Protein AF-A0A9P1FWL7-F1 (afdb_monomer)

Radius of gyration: 18.9 Å; Cα contacts 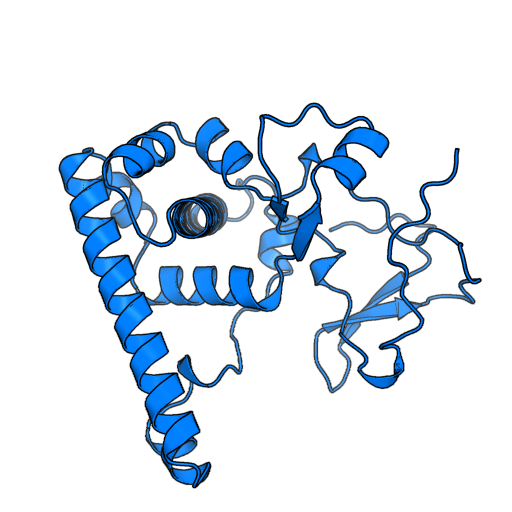(8 Å, |Δi|>4): 200; chains: 1; bounding box: 44×43×48 Å

Solvent-accessible surface area (backbone atoms only — not comparable to full-atom values): 13009 Å² total; per-residue (Å²): 104,86,71,58,98,84,43,46,47,40,84,39,81,48,99,94,44,69,23,67,39,68,75,56,92,80,56,94,92,60,84,68,79,85,71,63,71,93,68,38,47,30,39,67,58,28,32,72,77,34,66,73,55,52,60,53,66,81,68,67,50,96,53,51,53,60,54,33,33,29,50,39,56,46,62,26,53,60,46,45,85,79,16,80,65,28,54,45,62,72,69,50,79,92,73,73,97,46,70,56,68,52,50,74,66,60,40,58,71,66,72,45,67,70,60,41,51,48,23,51,49,52,42,51,46,54,53,51,51,51,54,52,49,50,52,50,28,48,78,70,72,46,39,66,63,41,53,78,52,65,60,45,69,68,56,49,51,50,33,49,50,48,48,75,76,35,43,47,76,41,50,40,68,63,44,44,76,70,71,49,94,68,78,94,64,70,62,47,64,32,38,41,69,67,66,55,34,56,74,90,60,82,88,53,70,92,72,68,75,89,72,78,82,79,134

Nearest PDB structures (foldseek):
  6v62-assembly1_A  TM=7.912E-01  e=2.025E-06  Homo sapiens
  6ox1-assembly2_B  TM=7.884E-01  e=5.370E-06  Homo sapiens
  6ict-assembly1_A  TM=7.960E-01  e=1.010E-05  Homo sapiens
  6wk2-assembly1_A  TM=7.396E-01  e=8.025E-06  Homo sapiens
  6ox4-assembly1_A  TM=7.260E-01  e=8.499E-06  Homo sapiens

Structure (mmCIF, N/CA/C/O backbone):
data_AF-A0A9P1FWL7-F1
#
_entry.id   AF-A0A9P1FWL7-F1
#
loop_
_atom_site.group_PDB
_atom_site.id
_atom_site.type_symbol
_atom_site.label_atom_id
_atom_site.label_alt_id
_atom_site.label_comp_id
_atom_site.label_asym_id
_atom_site.label_entity_id
_atom_site.label_seq_id
_atom_site.pdbx_PDB_ins_code
_atom_site.Cartn_x
_atom_site.Cartn_y
_atom_site.Cartn_z
_atom_site.occupancy
_atom_site.B_iso_or_equiv
_atom_site.auth_seq_id
_atom_site.auth_comp_id
_atom_site.auth_asym_id
_atom_site.auth_atom_id
_atom_site.pdbx_PDB_model_num
ATOM 1 N N . MET A 1 1 ? -0.509 -1.546 -14.935 1.00 58.12 1 MET A N 1
ATOM 2 C CA . MET A 1 1 ? 0.920 -1.411 -15.305 1.00 58.12 1 MET A CA 1
ATOM 3 C C . MET A 1 1 ? 1.063 -1.982 -16.700 1.00 58.12 1 MET A C 1
ATOM 5 O O . MET A 1 1 ? 0.866 -3.179 -16.851 1.00 58.12 1 MET A O 1
ATOM 9 N N . GLU A 1 2 ? 1.341 -1.158 -17.704 1.00 55.38 2 GLU A N 1
ATOM 10 C CA . GLU A 1 2 ? 1.578 -1.659 -19.061 1.00 55.38 2 GLU A CA 1
ATOM 11 C C . GLU A 1 2 ? 3.079 -1.852 -19.253 1.00 55.38 2 GLU A C 1
ATOM 13 O O . GLU A 1 2 ? 3.854 -0.896 -19.284 1.00 55.38 2 GLU A O 1
ATOM 18 N N . LEU A 1 3 ? 3.497 -3.113 -19.298 1.00 68.94 3 LEU A N 1
ATOM 19 C CA . LEU A 1 3 ? 4.824 -3.480 -19.765 1.00 68.94 3 LEU A CA 1
ATOM 20 C C . LEU A 1 3 ? 4.822 -3.302 -21.290 1.00 68.94 3 LEU A C 1
ATOM 22 O O . LEU A 1 3 ? 3.893 -3.758 -21.954 1.00 68.94 3 LEU A O 1
ATOM 26 N N . GLY A 1 4 ? 5.813 -2.593 -21.836 1.00 64.38 4 GLY A N 1
ATOM 27 C CA . GLY A 1 4 ? 5.889 -2.335 -23.277 1.00 64.38 4 GLY A CA 1
ATOM 28 C C . GLY A 1 4 ? 6.024 -3.621 -24.112 1.00 64.38 4 GLY A C 1
ATOM 29 O O . GLY A 1 4 ? 6.339 -4.677 -23.564 1.00 64.38 4 GLY A O 1
ATOM 30 N N . PRO A 1 5 ? 5.835 -3.550 -25.441 1.00 64.31 5 PRO A N 1
ATOM 31 C CA . PRO A 1 5 ? 5.907 -4.716 -26.331 1.00 64.31 5 PRO A CA 1
ATOM 32 C C . PRO A 1 5 ? 7.260 -5.453 -26.279 1.00 64.31 5 PRO A C 1
ATOM 34 O O . PRO A 1 5 ? 7.298 -6.662 -26.486 1.00 64.31 5 PRO A O 1
ATOM 37 N N . ASP A 1 6 ? 8.340 -4.753 -25.918 1.00 77.06 6 ASP A N 1
ATOM 38 C CA . ASP A 1 6 ? 9.695 -5.305 -25.763 1.00 77.06 6 ASP A CA 1
ATOM 39 C C . ASP A 1 6 ? 10.030 -5.705 -24.313 1.00 77.06 6 ASP A C 1
ATOM 41 O O . ASP A 1 6 ? 11.197 -5.799 -23.919 1.00 77.06 6 ASP A O 1
ATOM 45 N N . ALA A 1 7 ? 9.015 -5.897 -23.467 1.00 84.50 7 ALA A N 1
ATOM 46 C CA . ALA A 1 7 ? 9.223 -6.246 -22.073 1.00 84.50 7 ALA A CA 1
ATOM 47 C C . ALA A 1 7 ? 9.890 -7.621 -21.915 1.00 84.50 7 ALA A C 1
ATOM 49 O O . ALA A 1 7 ? 9.428 -8.652 -22.408 1.00 84.50 7 ALA A O 1
ATOM 50 N N . LEU A 1 8 ? 10.971 -7.639 -21.134 1.00 90.88 8 LEU A N 1
ATOM 51 C CA . LEU A 1 8 ? 11.718 -8.858 -20.808 1.00 90.88 8 LEU A CA 1
ATOM 52 C C . LEU A 1 8 ? 11.004 -9.737 -19.773 1.00 90.88 8 LEU A C 1
ATOM 54 O O . LEU A 1 8 ? 11.424 -10.866 -19.515 1.00 90.88 8 LEU A O 1
ATOM 58 N N . VAL A 1 9 ? 9.936 -9.219 -19.168 1.00 92.69 9 VAL A N 1
ATOM 59 C CA . VAL A 1 9 ? 9.113 -9.905 -18.178 1.00 92.69 9 VAL A CA 1
ATOM 60 C C . VAL A 1 9 ? 7.634 -9.708 -18.486 1.00 92.69 9 VAL A C 1
ATOM 62 O O . VAL A 1 9 ? 7.232 -8.681 -19.024 1.00 92.69 9 VAL A O 1
ATOM 65 N N . VAL A 1 10 ? 6.821 -10.688 -18.106 1.00 92.62 10 VAL A N 1
ATOM 66 C CA . VAL A 1 10 ? 5.355 -10.619 -18.116 1.00 92.62 10 VAL A CA 1
ATOM 67 C C . VAL A 1 10 ? 4.819 -10.917 -16.727 1.00 92.62 10 VAL A C 1
ATOM 69 O O . VAL A 1 10 ? 5.442 -11.653 -15.958 1.00 92.62 10 VAL A O 1
ATOM 72 N N . VAL A 1 11 ? 3.649 -10.364 -16.409 1.00 91.25 11 VAL A N 1
ATOM 73 C CA . VAL A 1 11 ? 2.909 -10.756 -15.205 1.00 91.25 11 VAL A CA 1
ATOM 74 C C . VAL A 1 11 ? 2.459 -12.207 -15.361 1.00 91.25 11 VAL A C 1
ATOM 76 O O . VAL A 1 11 ? 1.944 -12.602 -16.407 1.00 91.25 11 VAL A O 1
ATOM 79 N N . TRP A 1 12 ? 2.677 -13.003 -14.322 1.00 93.75 12 TRP A N 1
ATOM 80 C CA . TRP A 1 12 ? 2.364 -14.422 -14.304 1.00 93.75 12 TRP A CA 1
ATOM 81 C C . TRP A 1 12 ? 1.863 -14.845 -12.924 1.00 93.75 12 TRP A C 1
ATOM 83 O O . TRP A 1 12 ? 2.386 -14.395 -11.906 1.00 93.75 12 TRP A O 1
ATOM 93 N N . ASP A 1 13 ? 0.872 -15.731 -12.891 1.00 92.88 13 ASP A N 1
ATOM 94 C CA . ASP A 1 13 ? 0.359 -16.322 -11.656 1.00 92.88 13 ASP A CA 1
ATOM 95 C C . ASP A 1 13 ? 1.132 -17.619 -11.359 1.00 92.88 13 ASP A C 1
ATOM 97 O O . ASP A 1 13 ? 0.968 -18.639 -12.033 1.00 92.88 13 ASP A O 1
ATOM 101 N N . PHE A 1 14 ? 2.039 -17.565 -10.379 1.00 91.31 14 PHE A N 1
ATOM 102 C CA . PHE A 1 14 ? 2.763 -18.734 -9.875 1.00 91.31 14 PHE A CA 1
ATOM 103 C C . PHE A 1 14 ? 1.989 -19.388 -8.721 1.00 91.31 14 PHE A C 1
ATOM 105 O O . PHE A 1 14 ? 1.160 -18.730 -8.091 1.00 91.31 14 PHE A O 1
ATOM 112 N N . PRO A 1 15 ? 2.309 -20.643 -8.348 1.00 88.94 15 PRO A N 1
ATOM 113 C CA . PRO A 1 15 ? 1.771 -21.250 -7.127 1.00 88.94 15 PRO A CA 1
ATOM 114 C C . PRO A 1 15 ? 2.059 -20.438 -5.853 1.00 88.94 15 PRO A C 1
ATOM 116 O O . PRO A 1 15 ? 1.301 -20.508 -4.896 1.00 88.94 15 PRO A O 1
ATOM 119 N N . THR A 1 16 ? 3.133 -19.643 -5.848 1.00 83.62 16 THR A N 1
ATOM 120 C CA . THR A 1 16 ? 3.521 -18.751 -4.741 1.00 83.62 16 THR A CA 1
ATOM 121 C C . THR A 1 16 ? 2.885 -17.359 -4.827 1.00 83.62 16 THR A C 1
ATOM 123 O O . THR A 1 16 ? 3.281 -16.463 -4.090 1.00 83.62 16 THR A O 1
ATOM 126 N N . GLY A 1 17 ? 1.949 -17.146 -5.756 1.00 86.12 17 GLY A N 1
ATOM 127 C CA . GLY A 1 17 ? 1.313 -15.858 -6.013 1.00 86.12 17 GLY A CA 1
ATOM 128 C C . GLY A 1 17 ? 1.753 -15.199 -7.321 1.00 86.12 17 GLY A C 1
ATOM 129 O O . GLY A 1 17 ? 2.598 -15.696 -8.072 1.00 86.12 17 GLY A O 1
ATOM 130 N N . ARG A 1 18 ? 1.136 -14.054 -7.614 1.00 89.94 18 ARG A N 1
ATOM 131 C CA . ARG A 1 18 ? 1.397 -13.273 -8.825 1.00 89.94 18 ARG A CA 1
ATOM 132 C C . ARG A 1 18 ? 2.793 -12.656 -8.786 1.00 89.94 18 ARG A C 1
ATOM 134 O O . ARG A 1 18 ? 3.181 -12.097 -7.768 1.00 89.94 18 ARG A O 1
ATOM 141 N N . GLY A 1 19 ? 3.523 -12.729 -9.895 1.00 92.44 19 GLY A N 1
ATOM 142 C CA . GLY A 1 19 ? 4.830 -12.096 -10.016 1.00 92.44 19 GLY A CA 1
ATOM 143 C C . GLY A 1 19 ? 5.305 -11.924 -11.454 1.00 92.44 19 GLY A C 1
ATOM 144 O O . GLY A 1 19 ? 4.529 -12.075 -12.398 1.00 92.44 19 GLY A O 1
ATOM 145 N N . PHE A 1 20 ? 6.589 -11.619 -11.639 1.00 92.75 20 PHE A N 1
ATOM 146 C CA . PHE A 1 20 ? 7.193 -11.535 -12.970 1.00 92.75 20 PHE A CA 1
ATOM 147 C C . PHE A 1 20 ? 7.795 -12.858 -13.434 1.00 92.75 20 PHE A C 1
ATOM 149 O O . PHE A 1 20 ? 8.585 -13.487 -12.732 1.00 92.75 20 PHE A O 1
ATOM 156 N N . ARG A 1 21 ? 7.478 -13.237 -14.674 1.00 93.12 21 ARG A N 1
ATOM 157 C CA . ARG A 1 21 ? 8.139 -14.318 -15.405 1.00 93.12 21 ARG A CA 1
ATOM 158 C C . ARG A 1 21 ? 8.920 -13.739 -16.573 1.00 93.12 21 ARG A C 1
ATOM 160 O O . ARG A 1 21 ? 8.358 -12.989 -17.367 1.00 93.12 21 ARG A O 1
ATOM 167 N N . ALA A 1 22 ? 10.185 -14.122 -16.710 1.00 93.56 22 ALA A N 1
ATOM 168 C CA . ALA A 1 22 ? 10.979 -13.737 -17.869 1.00 93.56 22 ALA A CA 1
ATOM 169 C C . ALA A 1 22 ? 10.384 -14.321 -19.165 1.00 93.56 22 ALA A C 1
ATOM 171 O O . ALA A 1 22 ? 9.979 -15.485 -19.199 1.00 93.56 22 ALA A O 1
ATOM 172 N N . THR A 1 23 ? 10.324 -13.516 -20.225 1.00 93.62 23 THR A N 1
ATOM 173 C CA . THR A 1 23 ? 9.895 -13.946 -21.572 1.00 93.62 23 THR A CA 1
ATOM 174 C C . THR A 1 23 ? 11.059 -14.461 -22.411 1.00 93.62 23 THR A C 1
ATOM 176 O O . THR A 1 23 ? 10.863 -15.182 -23.386 1.00 93.62 23 THR A O 1
ATOM 179 N N . SER A 1 24 ? 12.280 -14.106 -22.021 1.00 91.19 24 SER A N 1
ATOM 180 C CA . SER A 1 24 ? 13.530 -14.511 -22.653 1.00 91.19 24 SER A CA 1
ATOM 181 C C . SER A 1 24 ? 14.661 -14.536 -21.618 1.00 91.19 24 SER A C 1
ATOM 183 O O . SER A 1 24 ? 14.454 -14.264 -20.433 1.00 91.19 24 SER A O 1
ATOM 185 N N . ARG A 1 25 ? 15.877 -14.899 -22.037 1.00 92.56 25 ARG A N 1
ATOM 186 C CA . ARG A 1 25 ? 17.052 -14.849 -21.159 1.00 92.56 25 ARG A CA 1
ATOM 187 C C . ARG A 1 25 ? 17.366 -13.393 -20.798 1.00 92.56 25 ARG A C 1
ATOM 189 O O . ARG A 1 25 ? 17.662 -12.598 -21.682 1.00 92.56 25 ARG A O 1
ATOM 196 N N . ILE A 1 26 ? 17.395 -13.095 -19.501 1.00 91.06 26 ILE A N 1
ATOM 197 C CA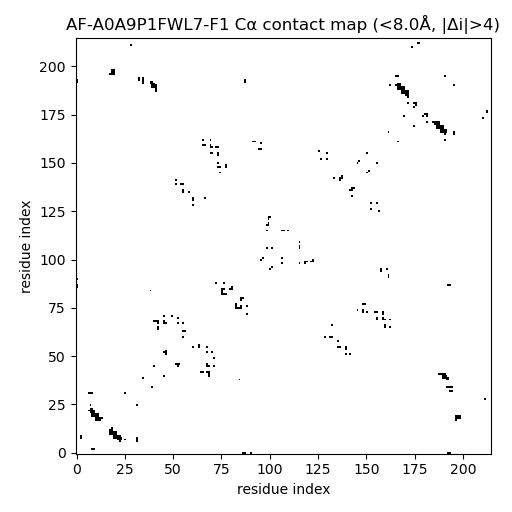 . ILE A 1 26 ? 17.866 -11.816 -18.955 1.00 91.06 26 ILE A CA 1
ATOM 198 C C . ILE A 1 26 ? 19.280 -12.025 -18.414 1.00 91.06 26 ILE A C 1
ATOM 200 O O . ILE A 1 26 ? 19.503 -12.881 -17.556 1.00 91.06 26 ILE A O 1
ATOM 204 N N . ASN A 1 27 ? 20.249 -11.275 -18.931 1.00 89.25 27 ASN A N 1
ATOM 205 C CA . ASN A 1 27 ? 21.637 -11.366 -18.481 1.00 89.25 27 ASN A CA 1
ATOM 206 C C . ASN A 1 27 ? 21.861 -10.547 -17.201 1.00 89.25 27 ASN A C 1
ATOM 208 O O . ASN A 1 27 ? 21.171 -9.562 -16.940 1.00 89.25 27 ASN A O 1
ATOM 212 N N . LYS A 1 28 ? 22.863 -10.922 -16.398 1.00 86.62 28 LYS A N 1
ATOM 213 C CA . LYS A 1 28 ? 23.255 -10.135 -15.219 1.00 86.62 28 LYS A CA 1
ATOM 214 C C . LYS A 1 28 ? 23.605 -8.701 -15.641 1.00 86.62 28 LYS A C 1
ATOM 216 O O . LYS A 1 28 ? 24.369 -8.509 -16.579 1.00 86.62 28 LYS A O 1
ATOM 221 N N . GLY A 1 29 ? 23.051 -7.714 -14.936 1.00 85.38 29 GLY A N 1
ATOM 222 C CA . GLY A 1 29 ? 23.226 -6.287 -15.240 1.00 85.38 29 GLY A CA 1
ATOM 223 C C . GLY A 1 29 ? 22.282 -5.744 -16.320 1.00 85.38 29 GLY A C 1
ATOM 224 O O . GLY A 1 29 ? 22.211 -4.532 -16.502 1.00 85.38 29 GLY A O 1
ATOM 225 N N . GLN A 1 30 ? 21.519 -6.600 -17.005 1.00 86.81 30 GLN A N 1
ATOM 226 C CA . GLN A 1 30 ? 20.506 -6.150 -17.953 1.00 86.81 30 GLN A CA 1
ATOM 227 C C . GLN A 1 30 ? 19.305 -5.563 -17.207 1.00 86.81 30 GLN A C 1
ATOM 229 O O . GLN A 1 30 ? 18.732 -6.188 -16.312 1.00 86.81 30 GLN A O 1
ATOM 234 N N . ILE A 1 31 ? 18.903 -4.359 -17.603 1.00 86.25 31 ILE A N 1
ATOM 235 C CA . ILE A 1 31 ? 17.744 -3.679 -17.030 1.00 86.25 31 ILE A CA 1
ATOM 236 C C . ILE A 1 31 ? 16.475 -4.263 -17.653 1.00 86.25 31 ILE A C 1
ATOM 238 O O . ILE A 1 31 ? 16.291 -4.182 -18.865 1.00 86.25 31 ILE A O 1
ATOM 242 N N . TYR A 1 32 ? 15.590 -4.816 -16.824 1.00 85.81 32 TYR A N 1
ATOM 243 C CA . TYR A 1 32 ? 14.296 -5.358 -17.260 1.00 85.81 32 TYR A CA 1
ATOM 244 C C . TYR A 1 32 ? 13.092 -4.513 -16.819 1.00 85.81 32 TYR A C 1
ATOM 246 O O . TYR A 1 32 ? 11.990 -4.715 -17.321 1.00 85.81 32 TYR A O 1
ATOM 254 N N . LEU A 1 33 ? 13.295 -3.563 -15.900 1.00 88.25 33 LEU A N 1
ATOM 255 C CA . LEU A 1 33 ? 12.268 -2.653 -15.407 1.00 88.25 33 LEU A CA 1
ATOM 256 C C . LEU A 1 33 ? 12.889 -1.280 -15.128 1.00 88.25 33 LEU A C 1
ATOM 258 O O . LEU A 1 33 ? 13.930 -1.182 -14.480 1.00 88.25 33 LEU A O 1
ATOM 262 N N . LYS A 1 34 ? 12.231 -0.218 -15.597 1.00 87.12 34 LYS A N 1
ATOM 263 C CA . LYS A 1 34 ? 12.510 1.172 -15.216 1.00 87.12 34 LYS A CA 1
ATOM 264 C C . LYS A 1 34 ? 11.199 1.806 -14.780 1.00 87.12 34 LYS A C 1
ATOM 266 O O . LYS A 1 34 ? 10.236 1.794 -15.541 1.00 87.12 34 LYS A O 1
ATOM 271 N N . VAL A 1 35 ? 11.166 2.361 -13.574 1.00 86.94 35 VAL A N 1
ATOM 272 C CA . VAL A 1 35 ? 9.967 3.004 -13.025 1.00 86.94 35 VAL A CA 1
ATOM 273 C C . VAL A 1 35 ? 10.270 4.484 -12.819 1.00 86.94 35 VAL A C 1
ATOM 275 O O . VAL A 1 35 ? 11.183 4.807 -12.059 1.00 86.94 35 VAL A O 1
ATOM 278 N N . PRO A 1 36 ? 9.544 5.403 -13.479 1.00 87.44 36 PRO A N 1
ATOM 279 C CA . PRO A 1 36 ? 9.690 6.824 -13.204 1.00 87.44 36 PRO A CA 1
ATOM 280 C C . PRO A 1 36 ? 9.333 7.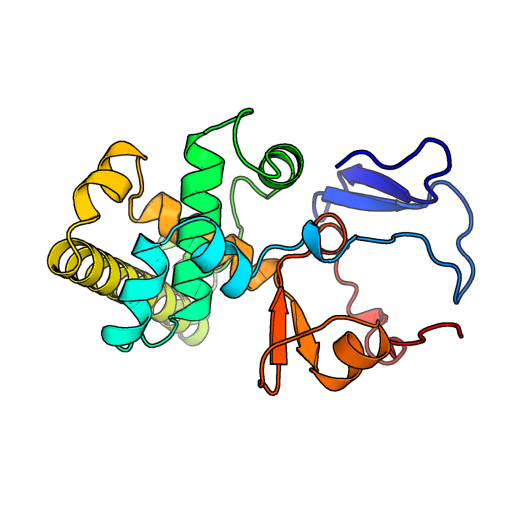116 -11.746 1.00 87.44 36 PRO A C 1
ATOM 282 O O . PRO A 1 36 ? 8.256 6.732 -11.292 1.00 87.44 36 PRO A O 1
ATOM 285 N N . PHE A 1 37 ? 10.182 7.855 -11.032 1.00 84.69 37 PHE A N 1
ATOM 286 C CA . PHE A 1 37 ? 9.937 8.199 -9.626 1.00 84.69 37 PHE A CA 1
ATOM 287 C C . PHE A 1 37 ? 8.589 8.905 -9.413 1.00 84.69 37 PHE A C 1
ATOM 289 O O . PHE A 1 37 ? 7.896 8.653 -8.434 1.00 84.69 37 PHE A O 1
ATOM 296 N N . ALA A 1 38 ? 8.155 9.711 -10.387 1.00 87.06 38 ALA A N 1
ATOM 297 C CA . ALA A 1 38 ? 6.853 10.375 -10.381 1.00 87.06 38 ALA A CA 1
ATOM 298 C C . ALA A 1 38 ? 5.645 9.416 -10.389 1.00 87.06 38 ALA A C 1
ATOM 300 O O . ALA A 1 38 ? 4.521 9.883 -10.235 1.00 87.06 38 ALA A O 1
ATOM 301 N N . LYS A 1 39 ? 5.846 8.106 -10.604 1.00 90.38 39 LYS A N 1
ATOM 302 C CA . LYS A 1 39 ? 4.824 7.049 -10.499 1.00 90.38 39 LYS A CA 1
ATOM 303 C C . LYS A 1 39 ? 4.866 6.306 -9.157 1.00 90.38 39 LYS A C 1
ATOM 305 O O . LYS A 1 39 ? 3.952 5.533 -8.882 1.00 90.38 39 LYS A O 1
ATOM 310 N N . CYS A 1 40 ? 5.894 6.513 -8.335 1.00 92.94 40 CYS A N 1
ATOM 311 C CA . CYS A 1 40 ? 6.025 5.876 -7.028 1.00 92.94 40 CYS A CA 1
ATOM 312 C C . CYS A 1 40 ? 5.102 6.532 -5.998 1.00 92.94 40 CYS A C 1
ATOM 314 O O . CYS A 1 40 ? 4.876 7.743 -6.023 1.00 92.94 40 CYS A O 1
ATOM 316 N N . TRP A 1 41 ? 4.597 5.735 -5.060 1.00 95.25 41 TRP A N 1
ATOM 317 C CA . TRP A 1 41 ? 3.854 6.251 -3.916 1.00 95.25 41 TRP A CA 1
ATOM 318 C C . TRP A 1 41 ? 4.834 6.602 -2.806 1.00 95.25 41 TRP A C 1
ATOM 320 O O . TRP A 1 41 ? 5.740 5.826 -2.499 1.00 95.25 41 TRP A O 1
ATOM 330 N N . SER A 1 42 ? 4.626 7.756 -2.184 1.00 92.44 42 SER A N 1
ATOM 331 C CA . SER A 1 42 ? 5.410 8.236 -1.051 1.00 92.44 42 SER A CA 1
ATOM 332 C C . SER A 1 42 ? 4.557 9.144 -0.171 1.00 92.44 42 SER A C 1
ATOM 334 O O . SER A 1 42 ? 3.546 9.694 -0.625 1.00 92.44 42 SER A O 1
ATOM 336 N N . ALA A 1 43 ? 4.981 9.346 1.076 1.00 90.81 43 ALA A N 1
ATOM 337 C CA . ALA A 1 43 ? 4.323 10.287 1.977 1.00 90.81 43 ALA A CA 1
ATOM 338 C C . ALA A 1 43 ? 4.394 11.733 1.447 1.00 90.81 43 ALA A C 1
ATOM 340 O O . ALA A 1 43 ? 3.453 12.506 1.609 1.00 90.81 43 ALA A O 1
ATOM 341 N N . ALA A 1 44 ? 5.475 12.094 0.746 1.00 88.38 44 ALA A N 1
ATOM 342 C CA . ALA A 1 44 ? 5.596 13.390 0.079 1.00 88.38 44 ALA A CA 1
ATOM 343 C C . ALA A 1 44 ? 4.540 13.564 -1.027 1.00 88.38 44 ALA A C 1
ATOM 345 O O . ALA A 1 44 ? 3.837 14.573 -1.047 1.00 88.38 44 ALA A O 1
ATOM 346 N N . LYS A 1 45 ? 4.364 12.556 -1.896 1.00 91.31 45 LYS A N 1
ATOM 347 C CA . LYS A 1 45 ? 3.348 12.588 -2.961 1.00 91.31 45 LYS A CA 1
ATOM 348 C C . LYS A 1 45 ? 1.932 12.657 -2.393 1.00 91.31 45 LYS A C 1
ATOM 350 O O . LYS A 1 45 ? 1.103 13.401 -2.902 1.00 91.31 45 LYS A O 1
ATOM 355 N N . ALA A 1 46 ? 1.674 11.910 -1.322 1.00 93.75 46 ALA A N 1
ATOM 356 C CA . ALA A 1 46 ? 0.399 11.931 -0.614 1.00 93.75 46 ALA A CA 1
ATOM 357 C C . ALA A 1 46 ? 0.040 13.337 -0.105 1.00 93.75 46 ALA A C 1
ATOM 359 O O . ALA A 1 46 ? -1.080 13.796 -0.305 1.00 93.75 46 ALA A O 1
ATOM 360 N N . ARG A 1 47 ? 1.003 14.041 0.500 1.00 91.06 47 ARG A N 1
ATOM 361 C CA . ARG A 1 47 ? 0.827 15.410 1.016 1.00 91.06 47 ARG A CA 1
ATOM 362 C C . ARG A 1 47 ? 0.666 16.456 -0.080 1.00 91.06 47 ARG A C 1
ATOM 364 O O . ARG A 1 47 ? -0.055 17.430 0.109 1.00 91.06 47 ARG A O 1
ATOM 371 N N . GLU A 1 48 ? 1.329 16.256 -1.216 1.00 91.19 48 GLU A N 1
ATOM 372 C CA . GLU A 1 48 ? 1.142 17.087 -2.407 1.00 91.19 48 GLU A CA 1
ATOM 373 C C . GLU A 1 48 ? -0.275 16.922 -2.978 1.00 91.19 48 GLU A C 1
ATOM 375 O O . GLU A 1 48 ? -0.917 17.910 -3.330 1.00 91.19 48 GLU A O 1
ATOM 380 N N . ALA A 1 49 ? -0.767 15.680 -3.050 1.00 93.31 49 ALA A N 1
ATOM 381 C CA . ALA A 1 49 ? -2.081 15.359 -3.602 1.00 93.31 49 ALA A CA 1
ATOM 382 C C . ALA A 1 49 ? -3.239 15.776 -2.678 1.00 93.31 49 ALA A C 1
ATOM 384 O O . ALA A 1 49 ? -4.26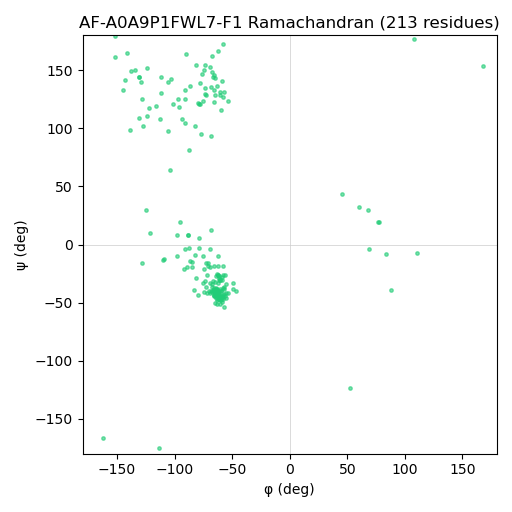8 16.238 -3.168 1.00 93.31 49 ALA A O 1
ATOM 385 N N . TYR A 1 50 ? -3.059 15.651 -1.359 1.00 93.69 50 TYR A N 1
ATOM 386 C CA . TYR A 1 50 ? -4.075 15.945 -0.347 1.00 93.69 50 TYR A CA 1
ATOM 387 C C . TYR A 1 50 ? -3.494 16.828 0.753 1.00 93.69 50 TYR A C 1
ATOM 389 O O . TYR A 1 50 ? -2.700 16.388 1.593 1.00 93.69 50 TYR A O 1
ATOM 397 N N . LYS A 1 51 ? -3.923 18.091 0.778 1.00 90.88 51 LYS A N 1
ATOM 398 C CA . LYS A 1 51 ? -3.425 19.085 1.739 1.00 90.88 51 LYS A CA 1
ATOM 399 C C . LYS A 1 51 ? -3.796 18.715 3.175 1.00 90.88 51 LYS A C 1
ATOM 401 O O . LYS A 1 51 ? -3.013 18.962 4.089 1.00 90.88 51 LYS A O 1
ATOM 406 N N . GLU A 1 52 ? -4.940 18.069 3.358 1.00 91.12 52 GLU A N 1
ATOM 407 C CA . GLU A 1 52 ? -5.460 17.546 4.621 1.00 91.12 52 GLU A CA 1
ATOM 408 C C . GLU A 1 52 ? -4.483 16.550 5.258 1.00 91.12 52 GLU A C 1
ATOM 410 O O . GLU A 1 52 ? -4.248 16.581 6.461 1.00 91.12 52 GLU A O 1
ATOM 415 N N . LEU A 1 53 ? -3.806 15.720 4.460 1.00 91.00 53 LEU A N 1
ATOM 416 C CA . LEU A 1 53 ? -2.835 14.755 4.988 1.00 91.00 53 LEU A CA 1
ATOM 417 C C . LEU A 1 53 ? -1.572 15.427 5.546 1.00 91.00 53 LEU A C 1
ATOM 419 O O . LEU A 1 53 ? -0.856 14.837 6.358 1.00 91.00 53 LEU A O 1
ATOM 423 N N . SER A 1 54 ? -1.296 16.673 5.155 1.00 87.00 54 SER A N 1
ATOM 424 C CA . SER A 1 54 ? -0.183 17.443 5.716 1.00 87.00 54 SER A CA 1
ATOM 425 C C . SER A 1 54 ? -0.448 17.884 7.158 1.00 87.00 54 SER A C 1
ATOM 427 O O . SER A 1 54 ? 0.500 18.052 7.924 1.00 87.00 54 SER A O 1
ATOM 429 N N . SER A 1 55 ? -1.712 18.040 7.576 1.00 84.25 55 SER A N 1
ATOM 430 C CA . SER A 1 55 ? -2.028 18.473 8.944 1.00 84.25 55 SER A CA 1
ATOM 431 C C . SER A 1 55 ? -1.806 17.373 9.987 1.00 84.25 55 SER A C 1
ATOM 433 O O . SER A 1 55 ? -1.553 17.686 11.151 1.00 84.25 55 SER A O 1
ATOM 435 N N . LEU A 1 56 ? -1.790 16.099 9.573 1.00 82.12 56 LEU A N 1
ATOM 436 C CA . LEU A 1 56 ? -1.547 14.950 10.454 1.00 82.12 56 LEU A CA 1
ATOM 437 C C . LEU A 1 56 ? -0.162 14.953 11.112 1.00 82.12 56 LEU A C 1
ATOM 439 O O . LEU A 1 56 ? -0.015 14.424 12.213 1.00 82.12 56 LEU A O 1
ATOM 443 N N . GLN A 1 57 ? 0.842 15.591 10.500 1.00 70.94 57 GLN A N 1
ATOM 444 C CA . GLN A 1 57 ? 2.187 15.691 11.086 1.00 70.94 57 GLN A CA 1
ATOM 445 C C . GLN A 1 57 ? 2.181 16.373 12.463 1.00 70.94 57 GLN A C 1
ATOM 447 O O . GLN A 1 57 ? 2.989 16.033 13.323 1.00 70.94 57 GLN A O 1
ATOM 452 N N . LYS A 1 58 ? 1.238 17.294 12.702 1.00 63.94 58 LYS A N 1
ATOM 453 C CA . LYS A 1 58 ? 1.124 18.042 13.964 1.00 63.94 58 LYS A CA 1
ATOM 454 C C . LYS A 1 58 ? 0.635 17.190 15.136 1.00 63.94 58 LYS A C 1
ATOM 456 O O . LYS A 1 58 ? 0.774 17.601 16.282 1.00 63.94 58 LYS A O 1
ATOM 461 N N . HIS A 1 59 ? 0.068 16.018 14.859 1.00 63.62 59 HIS A N 1
ATOM 462 C CA . HIS A 1 59 ? -0.495 15.129 15.873 1.00 63.62 59 HIS A CA 1
ATOM 463 C C . HIS A 1 59 ? 0.459 14.001 16.295 1.00 63.62 59 HIS A C 1
ATOM 465 O O . HIS A 1 59 ? 0.042 13.126 17.047 1.00 63.62 59 HIS A O 1
ATOM 471 N N . HIS A 1 60 ? 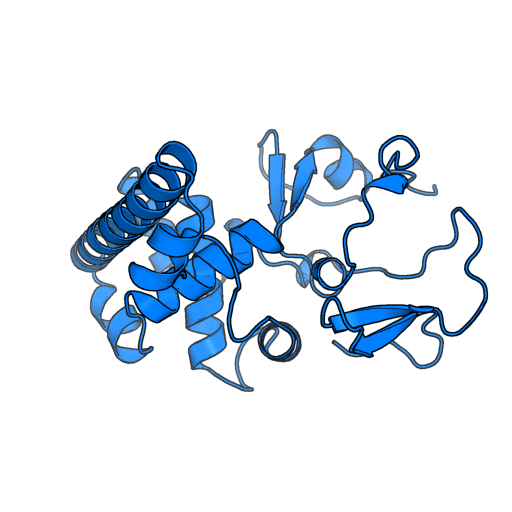1.726 14.029 15.846 1.00 58.09 60 HIS A N 1
ATOM 472 C CA . HIS A 1 60 ? 2.784 13.084 16.237 1.00 58.09 60 HIS A CA 1
ATOM 473 C C . HIS A 1 60 ? 2.341 11.610 16.224 1.00 58.09 60 HIS A C 1
ATOM 475 O O . HIS A 1 60 ? 2.647 10.847 17.140 1.00 58.09 60 HIS A O 1
ATOM 481 N N . LEU A 1 61 ? 1.611 11.196 15.182 1.00 61.81 61 LEU A N 1
ATOM 482 C CA . LEU A 1 61 ? 1.283 9.784 14.994 1.00 61.81 61 LEU A CA 1
ATOM 483 C C . LEU A 1 61 ? 2.590 8.992 14.845 1.00 61.81 61 LEU A C 1
ATOM 485 O O . LEU A 1 61 ? 3.447 9.353 14.035 1.00 61.81 61 LEU A O 1
ATOM 489 N N . ALA A 1 62 ? 2.743 7.919 15.627 1.00 52.12 62 ALA A N 1
ATOM 490 C CA . ALA A 1 62 ? 3.972 7.124 15.716 1.00 52.12 62 ALA A CA 1
ATOM 491 C C . ALA A 1 62 ? 4.436 6.537 14.364 1.00 52.12 62 ALA A C 1
ATOM 493 O O . ALA A 1 62 ? 5.601 6.176 14.220 1.00 52.12 62 ALA A O 1
ATOM 494 N N . SER A 1 63 ? 3.549 6.465 13.363 1.00 59.56 63 SER A N 1
ATOM 495 C CA . SER A 1 63 ? 3.822 5.982 12.001 1.00 59.56 63 SER A CA 1
ATOM 496 C C . SER A 1 63 ? 3.441 6.997 10.912 1.00 59.56 63 SER A C 1
ATOM 498 O O . SER A 1 63 ? 3.099 6.606 9.798 1.00 59.56 63 SER A O 1
ATOM 500 N N . GLY A 1 64 ? 3.505 8.301 11.209 1.00 76.69 64 GLY A N 1
ATOM 501 C CA . GLY A 1 64 ? 2.867 9.362 10.417 1.00 76.69 64 GLY A CA 1
ATOM 502 C C . GLY A 1 64 ? 3.102 9.350 8.896 1.00 76.69 64 GLY A C 1
ATOM 503 O O . GLY A 1 64 ? 2.195 9.719 8.156 1.00 76.69 64 GLY A O 1
ATOM 504 N N . ASP A 1 65 ? 4.261 8.910 8.397 1.00 87.06 65 ASP A N 1
ATOM 505 C CA . ASP A 1 65 ? 4.495 8.768 6.949 1.00 87.06 65 ASP A CA 1
ATOM 506 C C . ASP A 1 65 ? 3.779 7.554 6.343 1.00 87.06 65 ASP A C 1
ATOM 508 O O . ASP A 1 65 ? 3.186 7.667 5.269 1.00 87.06 65 ASP A O 1
ATOM 512 N N . GLU A 1 66 ? 3.771 6.414 7.034 1.00 90.00 66 GLU A N 1
ATOM 513 C CA . GLU A 1 66 ? 3.026 5.237 6.585 1.00 90.00 66 GLU A CA 1
ATOM 514 C C . GLU A 1 66 ? 1.522 5.478 6.611 1.00 90.00 66 GLU A C 1
ATOM 516 O O . GLU A 1 66 ? 0.827 5.065 5.690 1.00 90.00 66 GLU A O 1
ATOM 521 N N . ASP A 1 67 ? 1.010 6.158 7.636 1.00 92.56 67 ASP A N 1
ATOM 522 C CA . ASP A 1 67 ? -0.427 6.426 7.753 1.00 92.56 67 ASP A CA 1
ATOM 523 C C . ASP A 1 67 ? -0.898 7.375 6.651 1.00 92.56 67 ASP A C 1
ATOM 525 O O . ASP A 1 67 ? -1.938 7.158 6.031 1.00 92.56 67 ASP A O 1
ATOM 529 N N . VAL A 1 68 ? -0.080 8.378 6.330 1.00 93.69 68 VAL A N 1
ATOM 530 C CA . VAL A 1 68 ? -0.306 9.273 5.192 1.00 93.69 68 VAL A CA 1
ATOM 531 C C . VAL A 1 68 ? -0.259 8.509 3.864 1.00 93.69 68 VAL A C 1
ATOM 533 O O . VAL A 1 68 ? -1.110 8.732 3.002 1.00 93.69 68 VAL A O 1
ATOM 536 N N . MET A 1 69 ? 0.685 7.579 3.687 1.00 95.62 69 MET A N 1
ATOM 537 C CA . MET A 1 69 ? 0.728 6.720 2.497 1.00 95.62 69 MET A CA 1
ATOM 538 C C . MET A 1 69 ? -0.489 5.791 2.407 1.00 95.62 69 MET A C 1
ATOM 540 O O . MET A 1 69 ? -1.043 5.622 1.321 1.00 95.62 69 MET A O 1
ATOM 544 N N . ALA A 1 70 ? -0.925 5.217 3.529 1.00 96.94 70 ALA A N 1
ATOM 545 C CA . ALA A 1 70 ? -2.085 4.336 3.596 1.00 96.94 70 ALA A CA 1
ATOM 546 C C . ALA A 1 70 ? -3.367 5.090 3.223 1.00 96.94 70 ALA A C 1
ATOM 548 O O . ALA A 1 70 ? -4.130 4.620 2.381 1.00 96.94 70 ALA A O 1
ATOM 549 N N . LEU A 1 71 ? -3.570 6.293 3.770 1.00 97.12 71 LEU A N 1
ATOM 550 C CA . LEU A 1 71 ? -4.703 7.144 3.404 1.00 97.12 71 LEU A CA 1
ATOM 551 C C . LEU A 1 71 ? -4.670 7.549 1.931 1.00 97.12 71 LEU A C 1
ATOM 553 O O . LEU A 1 71 ? -5.700 7.491 1.270 1.00 97.12 71 LEU A O 1
ATOM 557 N N . HIS A 1 72 ? -3.502 7.895 1.388 1.00 97.31 72 HIS A N 1
ATOM 558 C CA . HIS A 1 72 ? -3.373 8.215 -0.033 1.00 97.31 72 HIS A CA 1
ATOM 559 C C . HIS A 1 72 ? -3.766 7.035 -0.931 1.00 97.31 72 HIS A C 1
ATOM 561 O O . HIS A 1 72 ? -4.527 7.220 -1.878 1.00 97.31 72 HIS A O 1
ATOM 567 N N . LEU A 1 73 ? -3.315 5.816 -0.609 1.00 97.75 73 LEU A N 1
ATOM 568 C CA . LEU A 1 73 ? -3.732 4.610 -1.331 1.00 97.75 73 LEU A CA 1
ATOM 569 C C . LEU A 1 73 ? -5.253 4.434 -1.309 1.00 97.75 73 LEU A C 1
ATOM 571 O O . LEU A 1 73 ? -5.840 4.102 -2.335 1.00 97.75 73 LEU A O 1
ATOM 575 N N . LEU A 1 74 ? -5.890 4.662 -0.161 1.00 98.19 74 LEU A N 1
ATOM 576 C CA . LEU A 1 74 ? -7.334 4.494 -0.006 1.00 98.19 74 LEU A CA 1
ATOM 577 C C . LEU A 1 74 ? -8.146 5.573 -0.720 1.00 98.19 74 LEU A C 1
ATOM 579 O O . LEU A 1 74 ? -9.122 5.239 -1.386 1.00 98.19 74 LEU A O 1
ATOM 583 N N . LEU A 1 75 ? -7.718 6.832 -0.641 1.00 98.12 75 LEU A N 1
ATOM 584 C CA . LEU A 1 75 ? -8.368 7.954 -1.322 1.00 98.12 75 LEU A CA 1
ATOM 585 C C . LEU A 1 75 ? -8.234 7.862 -2.848 1.00 98.12 75 LEU A C 1
ATOM 587 O O . LEU A 1 75 ? -9.147 8.238 -3.572 1.00 98.12 75 LEU A O 1
ATOM 591 N N . GLU A 1 76 ? -7.122 7.341 -3.375 1.00 98.06 76 GLU A N 1
ATOM 592 C CA . GLU A 1 76 ? -7.036 7.059 -4.814 1.00 98.06 76 GLU A CA 1
ATOM 593 C C . GLU A 1 76 ? -7.829 5.806 -5.199 1.00 98.06 76 GLU A C 1
ATOM 595 O O . GLU A 1 76 ? -8.418 5.754 -6.278 1.00 98.06 76 GLU A O 1
ATOM 600 N N . ARG A 1 77 ? -7.906 4.806 -4.313 1.00 97.25 77 ARG A N 1
ATOM 601 C CA . ARG A 1 77 ? -8.699 3.592 -4.539 1.00 97.25 77 ARG A CA 1
ATOM 602 C C . ARG A 1 77 ? -10.203 3.864 -4.558 1.00 97.25 77 ARG A C 1
ATOM 604 O O . ARG A 1 77 ? -10.894 3.241 -5.364 1.00 97.25 77 ARG A O 1
ATOM 611 N N . SER A 1 78 ? -10.714 4.780 -3.735 1.00 97.19 78 SER A N 1
ATOM 612 C CA . SER A 1 78 ? -12.142 5.143 -3.716 1.00 97.19 78 SER A CA 1
ATOM 613 C C . SER A 1 78 ? -12.609 5.771 -5.036 1.00 97.19 78 SER A C 1
ATOM 615 O O . SER A 1 78 ? -13.772 5.636 -5.409 1.00 97.19 78 SER A O 1
ATOM 617 N N . LYS A 1 79 ? -11.693 6.383 -5.798 1.00 96.94 79 LYS A N 1
ATOM 618 C CA . LYS A 1 79 ? -11.955 6.969 -7.125 1.00 96.94 79 LYS A CA 1
ATOM 619 C C . LYS A 1 79 ? -12.008 5.947 -8.265 1.00 96.94 79 LYS A C 1
ATOM 621 O O . LYS A 1 79 ? -12.267 6.331 -9.407 1.00 96.94 79 LYS A O 1
ATOM 626 N N . MET A 1 80 ? -11.758 4.664 -7.991 1.00 93.31 80 MET A N 1
ATOM 627 C CA . MET A 1 80 ? -11.737 3.596 -8.998 1.00 93.31 80 MET A CA 1
ATOM 628 C C . MET A 1 80 ? -10.808 3.948 -10.180 1.00 93.31 80 MET A C 1
ATOM 630 O O . MET A 1 80 ? -9.631 4.241 -9.978 1.00 93.31 80 MET A O 1
ATOM 634 N N . ASP A 1 81 ? -11.321 3.945 -11.414 1.00 94.94 81 ASP A N 1
ATOM 635 C CA . ASP A 1 81 ? -10.550 4.206 -12.636 1.00 94.94 81 ASP A CA 1
ATOM 636 C C . ASP A 1 81 ? -10.106 5.667 -12.796 1.00 94.94 81 ASP A C 1
ATOM 638 O O . ASP A 1 81 ? -9.170 5.940 -13.545 1.00 94.94 81 ASP A O 1
ATOM 642 N N . ALA A 1 82 ? -10.741 6.605 -12.086 1.00 95.12 82 ALA A N 1
ATOM 643 C CA . ALA A 1 82 ? -10.354 8.015 -12.095 1.00 95.12 82 ALA A CA 1
ATOM 644 C C . ALA A 1 82 ? -9.193 8.321 -11.131 1.00 95.12 82 ALA A C 1
ATOM 646 O O . ALA A 1 82 ? -8.660 9.432 -11.137 1.00 95.12 82 ALA A O 1
ATOM 647 N N . GLY A 1 83 ? -8.810 7.353 -10.291 1.00 93.00 83 GLY A N 1
ATOM 648 C CA . GLY A 1 83 ? -7.717 7.494 -9.340 1.00 93.00 83 GLY A CA 1
ATOM 649 C C . GLY A 1 83 ? -6.360 7.630 -10.025 1.00 93.00 83 GLY A C 1
ATOM 650 O O . GLY A 1 83 ? -6.059 6.982 -11.035 1.00 93.00 83 GLY A O 1
ATOM 651 N N . TRP A 1 84 ? -5.489 8.446 -9.442 1.00 95.38 84 TRP A N 1
ATOM 652 C CA . TRP A 1 84 ? -4.094 8.480 -9.836 1.00 95.38 84 TRP A CA 1
ATOM 653 C C . TRP A 1 84 ? -3.491 7.085 -9.660 1.00 95.38 84 TRP A C 1
ATOM 655 O O . TRP A 1 84 ? -3.575 6.466 -8.602 1.00 95.38 84 TRP A O 1
ATOM 665 N N . ASN A 1 85 ? -2.868 6.585 -10.729 1.00 93.69 85 ASN A N 1
ATOM 666 C CA . ASN A 1 85 ? -2.223 5.275 -10.741 1.00 93.69 85 ASN A CA 1
ATOM 667 C C . ASN A 1 85 ? -3.191 4.102 -10.438 1.00 93.69 85 ASN A C 1
ATOM 669 O O . ASN A 1 85 ? -2.777 3.077 -9.890 1.00 93.69 85 ASN A O 1
ATOM 673 N N . ALA A 1 86 ? -4.464 4.224 -10.848 1.00 95.19 86 ALA A N 1
ATOM 674 C CA . ALA A 1 86 ? -5.493 3.181 -10.730 1.00 95.19 86 ALA A CA 1
ATOM 675 C C . ALA A 1 86 ? -5.028 1.807 -11.250 1.00 95.19 86 ALA A C 1
ATOM 677 O O . ALA A 1 86 ? -5.279 0.774 -10.633 1.00 95.19 86 ALA A O 1
ATOM 678 N N . GLU A 1 87 ? -4.260 1.786 -12.340 1.00 92.81 87 GLU A N 1
ATOM 679 C CA . GLU A 1 87 ? -3.698 0.561 -12.916 1.00 92.81 87 GLU A CA 1
ATOM 680 C C . GLU A 1 87 ? -2.693 -0.161 -12.011 1.00 92.81 87 GLU A C 1
ATOM 682 O O . GLU A 1 87 ? -2.506 -1.372 -12.132 1.00 92.81 87 GLU A O 1
ATOM 687 N N . HIS A 1 88 ? -2.015 0.561 -11.121 1.00 94.62 88 HIS A N 1
ATOM 688 C CA . HIS A 1 88 ? -1.198 -0.060 -10.089 1.00 94.62 88 HIS A CA 1
ATOM 689 C C . HIS A 1 88 ? -2.065 -0.553 -8.928 1.00 94.62 88 HIS A C 1
ATOM 691 O O . HIS A 1 88 ? -1.898 -1.691 -8.498 1.00 94.62 88 HIS A O 1
ATOM 697 N N . LEU A 1 89 ? -3.042 0.244 -8.478 1.00 95.94 89 LEU A N 1
ATOM 698 C CA . LEU A 1 89 ? -3.979 -0.155 -7.420 1.00 95.94 89 LEU A CA 1
ATOM 699 C C . LEU A 1 89 ? -4.716 -1.459 -7.758 1.00 95.94 89 LEU A C 1
ATOM 701 O O . LEU A 1 89 ? -4.823 -2.338 -6.909 1.00 95.94 89 LEU A O 1
ATOM 705 N N . LYS A 1 90 ? -5.148 -1.633 -9.014 1.00 93.69 90 LYS A N 1
ATOM 706 C CA . LYS A 1 90 ? -5.759 -2.881 -9.511 1.00 93.69 90 LYS A CA 1
ATOM 707 C C . LYS A 1 90 ? -4.820 -4.089 -9.454 1.00 93.69 90 LYS A C 1
ATOM 709 O O . LYS A 1 90 ? -5.296 -5.221 -9.402 1.00 93.69 90 LYS A O 1
ATOM 714 N N . SER A 1 91 ? -3.508 -3.858 -9.514 1.00 92.31 91 SER A N 1
ATOM 715 C CA . SER A 1 91 ? -2.495 -4.917 -9.469 1.00 92.31 91 SER A CA 1
ATOM 716 C C . SER A 1 91 ? -2.124 -5.348 -8.048 1.00 92.31 91 SER A C 1
ATOM 718 O O . SER A 1 91 ? -1.536 -6.417 -7.885 1.00 92.31 91 SER A O 1
ATOM 720 N N . LEU A 1 92 ? -2.492 -4.560 -7.031 1.00 94.62 92 LEU A N 1
ATOM 721 C CA . LEU A 1 92 ? -2.231 -4.887 -5.632 1.00 94.62 92 LEU A CA 1
ATOM 722 C C . LEU A 1 92 ? -3.079 -6.088 -5.160 1.00 94.62 92 LEU A C 1
ATOM 724 O O . LEU A 1 92 ? -4.185 -6.311 -5.663 1.00 94.62 92 LEU A O 1
ATOM 728 N N . PRO A 1 93 ? -2.603 -6.854 -4.160 1.00 93.25 93 PRO A N 1
ATOM 729 C CA . PRO A 1 93 ? -3.349 -7.949 -3.563 1.00 93.25 93 PRO A CA 1
ATOM 730 C C . PRO A 1 93 ? -4.672 -7.474 -2.981 1.00 93.25 93 PRO A C 1
ATOM 732 O O . PRO A 1 93 ? -4.761 -6.417 -2.354 1.00 93.25 93 PRO A O 1
ATOM 735 N N . ARG A 1 94 ? -5.707 -8.296 -3.150 1.00 92.31 94 ARG A N 1
ATOM 736 C CA . ARG A 1 94 ? -7.027 -8.045 -2.559 1.00 92.31 94 ARG A CA 1
ATOM 737 C C . ARG A 1 94 ? -7.099 -8.473 -1.095 1.00 92.31 94 ARG A C 1
ATOM 739 O O . ARG A 1 94 ? -7.851 -7.881 -0.333 1.00 92.31 94 ARG A O 1
ATOM 746 N N . SER A 1 95 ? -6.308 -9.471 -0.722 1.00 91.88 95 SER A N 1
ATOM 747 C CA . SER A 1 95 ? -6.183 -10.015 0.627 1.00 91.88 95 SER A CA 1
ATOM 748 C C . SER A 1 95 ? -4.723 -10.360 0.907 1.00 91.88 95 SER A C 1
ATOM 750 O O . SER A 1 95 ? -3.904 -10.431 -0.015 1.00 91.88 95 SER A O 1
ATOM 752 N N . PHE A 1 96 ? -4.407 -10.558 2.182 1.00 93.06 96 PHE A N 1
ATOM 753 C CA . PHE A 1 96 ? -3.076 -10.926 2.632 1.00 93.06 96 PHE A CA 1
ATOM 754 C C . PHE A 1 96 ? -3.146 -12.109 3.582 1.00 93.06 96 PHE A C 1
ATOM 756 O O . PHE A 1 96 ? -4.050 -12.194 4.407 1.00 93.06 96 PHE A O 1
ATOM 763 N N . ASP A 1 97 ? -2.143 -12.970 3.483 1.00 91.31 97 ASP A N 1
ATOM 764 C CA . ASP A 1 97 ? -1.959 -14.116 4.362 1.00 91.31 97 ASP A CA 1
ATOM 765 C C . ASP A 1 97 ? -0.833 -13.819 5.365 1.00 91.31 97 ASP A C 1
ATOM 767 O O . ASP A 1 97 ? 0.264 -14.367 5.310 1.00 91.31 97 ASP A O 1
ATOM 771 N N . MET A 1 98 ? -1.063 -12.814 6.213 1.00 92.44 98 MET A N 1
ATOM 772 C CA . MET A 1 98 ? -0.128 -12.404 7.268 1.00 92.44 98 MET A CA 1
ATOM 773 C C . MET A 1 98 ? -0.757 -12.731 8.616 1.00 92.44 98 MET A C 1
ATOM 775 O O . MET A 1 98 ? -1.952 -12.506 8.776 1.00 92.44 98 MET A O 1
ATOM 779 N N . LEU A 1 99 ? 0.036 -13.142 9.611 1.00 94.56 99 LEU A N 1
ATOM 780 C CA . LEU A 1 99 ? -0.480 -13.564 10.924 1.00 94.56 99 LEU A CA 1
ATOM 781 C C . LEU A 1 99 ? -1.535 -12.619 11.553 1.00 94.56 99 LEU A C 1
ATOM 783 O O . LEU A 1 99 ? -2.515 -13.117 12.095 1.00 94.56 99 LEU A O 1
ATOM 787 N N . PRO A 1 100 ? -1.428 -11.275 11.476 1.00 95.31 100 PRO A N 1
ATOM 788 C CA . PRO A 1 100 ? -2.474 -10.376 11.985 1.00 95.31 100 PRO A CA 1
ATOM 789 C C . PRO A 1 100 ? -3.857 -10.494 11.301 1.00 95.31 100 PRO A C 1
ATOM 791 O O . PRO A 1 100 ? -4.855 -10.021 11.853 1.00 95.31 100 PRO A O 1
ATOM 794 N N . HIS A 1 101 ? -3.933 -11.075 10.099 1.00 95.50 101 HIS A N 1
ATOM 795 C CA . HIS A 1 101 ? -5.185 -11.352 9.376 1.00 95.50 101 HIS A CA 1
ATOM 796 C C . HIS A 1 101 ? -5.833 -12.669 9.784 1.00 95.50 101 HIS A C 1
ATOM 798 O O . HIS A 1 101 ? -7.031 -12.826 9.564 1.00 95.50 101 HIS A O 1
ATOM 804 N N . TRP A 1 102 ? -5.078 -13.578 10.396 1.00 96.12 102 TRP A N 1
ATOM 805 C CA . TRP A 1 102 ? -5.582 -14.891 10.774 1.00 96.12 102 TRP A CA 1
ATOM 806 C C . TRP A 1 102 ? -6.662 -14.777 11.852 1.00 96.12 102 TRP A C 1
ATOM 808 O O . TRP A 1 102 ? -6.647 -13.895 12.722 1.00 96.12 102 TRP A O 1
ATOM 818 N N . SER A 1 103 ? -7.631 -15.678 11.769 1.00 95.44 103 SER A N 1
ATOM 819 C CA . SER A 1 103 ? -8.640 -15.912 12.790 1.00 95.44 103 SER A CA 1
ATOM 820 C C . SER A 1 103 ? -8.014 -16.511 14.050 1.00 95.44 103 SER A C 1
ATOM 822 O O . SER A 1 103 ? -6.923 -17.078 14.027 1.00 95.44 103 SER A O 1
ATOM 824 N N . GLU A 1 104 ? -8.725 -16.434 15.177 1.00 95.25 104 GLU A N 1
ATOM 825 C CA . GLU A 1 104 ? -8.249 -17.070 16.411 1.00 95.25 104 GLU A CA 1
ATOM 826 C C . GLU A 1 104 ? -8.103 -18.590 16.262 1.00 95.25 104 GLU A C 1
ATOM 828 O O . GLU A 1 104 ? -7.210 -19.164 16.871 1.00 95.25 104 GLU A O 1
ATOM 833 N N . ALA A 1 105 ? -8.922 -19.240 15.427 1.00 96.44 105 ALA A N 1
ATOM 834 C CA . ALA A 1 105 ? -8.785 -20.668 15.149 1.00 96.44 105 ALA A CA 1
ATOM 835 C C . ALA A 1 105 ? -7.462 -20.977 14.423 1.00 96.44 105 ALA A C 1
ATOM 837 O O . ALA A 1 105 ? -6.690 -21.800 14.907 1.00 96.44 105 ALA A O 1
ATOM 838 N N . GLU A 1 106 ? -7.154 -20.255 13.342 1.00 96.38 106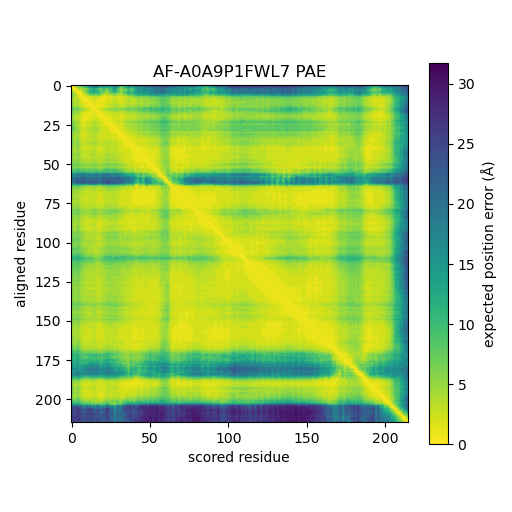 GLU A N 1
ATOM 839 C CA . GLU A 1 106 ? -5.891 -20.400 12.594 1.00 96.38 106 GLU A CA 1
ATOM 840 C C . GLU A 1 106 ? -4.668 -20.076 13.468 1.00 96.38 106 GLU A C 1
ATOM 842 O O . GLU A 1 106 ? -3.652 -20.768 13.427 1.00 96.38 106 GLU A O 1
ATOM 847 N N . LEU A 1 107 ? -4.763 -19.045 14.316 1.00 96.06 107 LEU A N 1
ATOM 848 C CA . LEU A 1 107 ? -3.700 -18.723 15.268 1.00 96.06 107 LEU A CA 1
ATOM 849 C C . LEU A 1 107 ? -3.496 -19.850 16.286 1.00 96.06 107 LEU A C 1
ATOM 851 O O . LEU A 1 107 ? -2.353 -20.189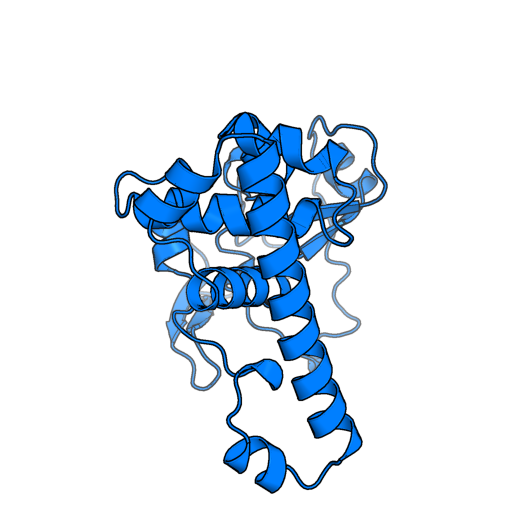 16.583 1.00 96.06 107 LEU A O 1
ATOM 855 N N . LEU A 1 108 ? -4.566 -20.438 16.825 1.00 95.44 108 LEU A N 1
ATOM 856 C CA . LEU A 1 108 ? -4.461 -21.559 17.762 1.00 95.44 108 LEU A CA 1
ATOM 857 C C . LEU A 1 108 ? -3.826 -22.792 17.106 1.00 95.44 108 LEU A C 1
ATOM 859 O O . LEU A 1 108 ? -2.995 -23.441 17.742 1.00 95.44 108 LEU A O 1
ATOM 863 N N . GLU A 1 109 ? -4.149 -23.069 15.840 1.00 96.25 109 GLU A N 1
ATOM 864 C CA . GLU A 1 109 ? -3.548 -24.161 15.059 1.00 96.25 109 GLU A CA 1
ATOM 865 C C . GLU A 1 109 ? 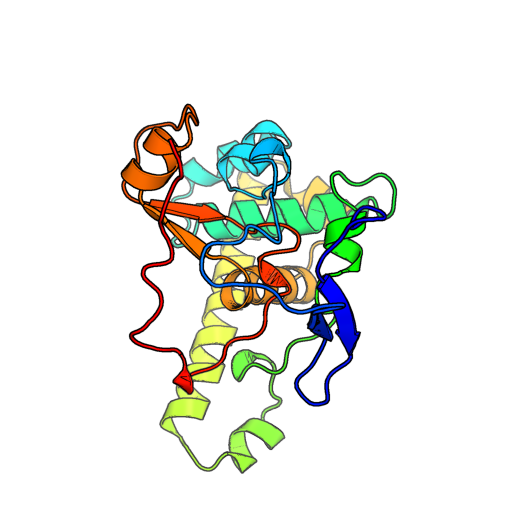-2.032 -24.010 14.876 1.00 96.25 109 GLU A C 1
ATOM 867 O O . GLU A 1 109 ? -1.328 -25.017 14.813 1.00 96.25 109 GLU A O 1
ATOM 872 N N . LEU A 1 110 ? -1.504 -22.778 14.870 1.00 94.38 110 LEU A N 1
ATOM 873 C CA . LEU A 1 110 ? -0.062 -22.521 14.790 1.00 94.38 110 LEU A CA 1
ATOM 874 C C . LEU A 1 110 ? 0.723 -23.163 15.949 1.00 94.38 110 LEU A C 1
ATOM 876 O O . LEU A 1 110 ? 1.908 -23.440 15.796 1.00 94.38 110 LEU A O 1
ATOM 880 N N . GLY A 1 111 ? 0.100 -23.346 17.120 1.00 92.31 111 GLY A N 1
ATOM 881 C CA . GLY A 1 111 ? 0.734 -23.949 18.302 1.00 92.31 111 GLY A CA 1
ATOM 882 C C . GLY A 1 111 ? 1.839 -23.116 18.976 1.00 92.31 111 GLY A C 1
ATOM 883 O O . GLY A 1 111 ? 2.322 -23.504 20.035 1.00 92.31 111 GLY A O 1
ATOM 884 N N . GLU A 1 112 ? 2.209 -21.960 18.417 1.00 95.12 112 GLU A N 1
ATOM 885 C CA . GLU A 1 112 ? 3.305 -21.104 18.893 1.00 95.12 112 GLU A CA 1
ATOM 886 C C . GLU A 1 112 ? 2.786 -19.844 19.604 1.00 95.12 112 GLU A C 1
ATOM 888 O O . GLU A 1 112 ? 2.458 -18.833 18.972 1.00 95.12 112 GLU A O 1
ATOM 893 N N . ALA A 1 113 ? 2.728 -19.876 20.939 1.00 94.31 113 ALA A N 1
ATOM 894 C CA . ALA A 1 113 ? 2.123 -18.813 21.751 1.00 94.31 113 ALA A CA 1
ATOM 895 C C . ALA A 1 113 ? 2.739 -17.419 21.514 1.00 94.31 113 ALA A C 1
ATOM 897 O O . ALA A 1 113 ? 2.015 -16.419 21.492 1.00 94.31 113 ALA A O 1
ATOM 898 N N . ASP A 1 114 ? 4.052 -17.331 21.291 1.00 96.25 114 ASP A N 1
ATOM 899 C CA . ASP A 1 114 ? 4.739 -16.054 21.060 1.00 96.25 114 ASP A CA 1
ATOM 900 C C . ASP A 1 114 ? 4.347 -15.413 19.724 1.00 96.25 114 ASP A C 1
ATOM 902 O O . ASP A 1 114 ? 4.122 -14.197 19.649 1.00 96.25 114 ASP A O 1
ATOM 906 N N . LEU A 1 115 ? 4.201 -16.224 18.672 1.00 95.00 115 LEU A N 1
ATOM 907 C CA . LEU A 1 115 ? 3.740 -15.761 17.364 1.00 95.00 115 LEU A CA 1
ATOM 908 C C . LEU A 1 115 ? 2.265 -15.358 17.414 1.00 95.00 115 LEU A C 1
ATOM 910 O O . LEU A 1 115 ? 1.909 -14.294 16.905 1.00 95.00 115 LEU A O 1
ATOM 914 N N . GLN A 1 116 ? 1.428 -16.135 18.105 1.00 96.69 116 GLN A N 1
ATOM 915 C CA . GLN A 1 116 ? 0.022 -15.791 18.332 1.00 96.69 116 GLN A CA 1
ATOM 916 C C . GLN A 1 116 ? -0.122 -14.451 19.067 1.00 96.69 116 GLN A C 1
ATOM 918 O O . GLN A 1 116 ? -0.856 -13.562 18.634 1.00 96.69 116 GLN A O 1
ATOM 923 N N . ASN A 1 117 ? 0.614 -14.268 20.166 1.00 96.38 117 ASN A N 1
ATOM 924 C CA . ASN A 1 117 ? 0.595 -13.028 20.943 1.00 96.38 117 ASN A CA 1
ATOM 925 C C . ASN A 1 117 ? 1.118 -11.838 20.132 1.00 96.38 117 ASN A C 1
ATOM 927 O O . ASN A 1 117 ? 0.578 -10.734 20.230 1.00 96.38 117 ASN A O 1
ATOM 931 N N . THR A 1 118 ? 2.133 -12.057 19.296 1.00 95.81 118 THR A N 1
ATOM 932 C CA . THR A 1 118 ? 2.671 -11.030 18.398 1.00 95.81 118 THR A CA 1
ATOM 933 C C . THR A 1 118 ? 1.649 -10.622 17.337 1.00 95.81 118 THR A C 1
ATOM 935 O O . THR A 1 118 ? 1.445 -9.425 17.134 1.00 95.81 118 THR A O 1
ATOM 938 N N . ALA A 1 119 ? 0.948 -11.580 16.725 1.00 96.00 119 ALA A N 1
ATOM 939 C CA . ALA A 1 119 ? -0.115 -11.321 15.755 1.00 96.00 119 ALA A CA 1
ATOM 940 C C . ALA A 1 119 ? -1.260 -10.494 16.365 1.00 96.00 119 ALA A C 1
ATOM 942 O O . ALA A 1 119 ? -1.652 -9.463 15.808 1.00 96.00 119 ALA A O 1
ATOM 943 N N . ARG A 1 120 ? -1.731 -10.887 17.558 1.00 96.56 120 ARG A N 1
ATOM 944 C CA . ARG A 1 120 ? -2.770 -10.160 18.307 1.00 96.56 120 ARG A CA 1
ATOM 945 C C . ARG A 1 120 ? -2.330 -8.747 18.668 1.00 96.56 120 ARG A C 1
ATOM 947 O O . ARG A 1 120 ? -3.085 -7.800 18.452 1.00 96.56 120 ARG A O 1
ATOM 954 N N . ARG A 1 121 ? -1.104 -8.587 19.184 1.00 96.56 121 ARG A N 1
ATOM 955 C CA . ARG A 1 121 ? -0.553 -7.274 19.547 1.00 96.56 121 ARG A CA 1
ATOM 956 C C . ARG A 1 121 ? -0.466 -6.359 18.332 1.00 96.56 121 ARG A C 1
ATOM 958 O O . ARG A 1 121 ? -0.873 -5.208 18.430 1.00 96.56 121 ARG A O 1
ATOM 965 N N . LEU A 1 122 ? 0.010 -6.869 17.197 1.00 95.19 122 LEU A N 1
ATOM 966 C CA . LEU A 1 122 ? 0.119 -6.081 15.973 1.00 95.19 122 LEU A CA 1
ATOM 967 C C . LEU A 1 122 ? -1.264 -5.650 15.460 1.00 95.19 122 LEU A C 1
ATOM 969 O O . LEU A 1 122 ? -1.461 -4.474 15.167 1.00 95.19 122 LEU A O 1
ATOM 973 N N . LYS A 1 123 ? -2.259 -6.546 15.440 1.00 96.44 123 LYS A N 1
ATOM 974 C CA . LYS A 1 123 ? -3.640 -6.187 15.068 1.00 96.44 123 LYS A CA 1
ATOM 975 C C . LYS A 1 123 ? -4.248 -5.148 16.018 1.00 96.44 123 LYS A C 1
ATOM 977 O O . LYS A 1 123 ? -4.886 -4.194 15.571 1.00 96.44 123 LYS A O 1
ATOM 982 N N . ALA A 1 124 ? -4.033 -5.306 17.326 1.00 96.50 124 ALA A N 1
ATOM 983 C CA . ALA A 1 124 ? -4.492 -4.353 18.335 1.00 96.50 124 ALA A CA 1
ATOM 984 C C . ALA A 1 124 ? -3.819 -2.981 18.179 1.00 96.50 124 ALA A C 1
ATOM 986 O O . ALA A 1 124 ? -4.494 -1.959 18.300 1.00 96.50 124 ALA A O 1
ATOM 987 N N . GLN A 1 125 ? -2.524 -2.958 17.855 1.00 94.50 125 GLN A N 1
ATOM 988 C CA . GLN A 1 125 ? -1.782 -1.734 17.571 1.00 94.50 125 GLN A CA 1
ATOM 989 C C . GLN A 1 125 ? -2.378 -0.999 16.367 1.00 94.50 125 GLN A C 1
ATOM 991 O O . GLN A 1 125 ? -2.760 0.154 16.516 1.00 94.50 125 GLN A O 1
ATOM 996 N N . VAL A 1 126 ? -2.588 -1.676 15.230 1.00 95.00 126 VAL A N 1
ATOM 997 C CA . VAL A 1 126 ? -3.206 -1.056 14.037 1.00 95.00 126 VAL A CA 1
ATOM 998 C C . VAL A 1 126 ? -4.587 -0.484 14.352 1.00 95.00 126 VAL A C 1
ATOM 1000 O O . VAL A 1 126 ? -4.948 0.587 13.870 1.00 95.00 126 VAL A O 1
ATOM 1003 N N . LYS A 1 127 ? -5.378 -1.171 15.183 1.00 96.69 127 LYS A N 1
ATOM 1004 C CA . LYS A 1 127 ? -6.689 -0.670 15.616 1.00 96.69 127 LYS A CA 1
ATOM 1005 C C . LYS A 1 127 ? -6.568 0.594 16.472 1.00 96.69 127 LYS A C 1
ATOM 1007 O O . LYS A 1 127 ? -7.378 1.516 16.330 1.00 96.69 127 LYS A O 1
ATOM 1012 N N . GLY A 1 128 ? -5.567 0.643 17.349 1.00 95.06 128 GLY A N 1
ATOM 1013 C CA . GLY A 1 128 ? -5.214 1.831 18.122 1.00 95.06 128 GLY A CA 1
ATOM 1014 C C . GLY A 1 128 ? -4.785 2.994 17.227 1.00 95.06 128 GLY A C 1
ATOM 1015 O O . GLY A 1 128 ? -5.321 4.094 17.374 1.00 95.06 128 GLY A O 1
ATOM 1016 N N . ASP A 1 129 ? -3.907 2.724 16.261 1.00 93.50 129 ASP A N 1
ATOM 1017 C CA . ASP A 1 129 ? -3.397 3.697 15.291 1.00 93.50 129 ASP A CA 1
ATOM 1018 C C . ASP A 1 129 ? -4.536 4.266 14.439 1.00 93.50 129 ASP A C 1
ATOM 1020 O O . ASP A 1 129 ? -4.695 5.482 14.358 1.00 93.50 129 ASP A O 1
ATOM 1024 N N . PHE A 1 130 ? -5.420 3.411 13.914 1.00 95.94 130 PHE A N 1
ATOM 1025 C CA . PHE A 1 130 ? -6.615 3.843 13.185 1.00 95.94 130 PHE A CA 1
ATOM 1026 C C . PHE A 1 130 ? -7.519 4.733 14.045 1.00 95.94 130 PHE A C 1
ATOM 1028 O O . PHE A 1 130 ? -7.976 5.787 13.609 1.00 95.94 130 PHE A O 1
ATOM 1035 N N . SER A 1 131 ? -7.743 4.361 15.306 1.00 95.62 131 SER A N 1
ATOM 1036 C CA . SER A 1 131 ? -8.562 5.169 16.216 1.00 95.62 131 SER A CA 1
ATOM 1037 C C . SER A 1 131 ? -7.932 6.539 16.493 1.00 95.62 131 SER A C 1
ATOM 1039 O O . SER A 1 131 ? -8.642 7.539 16.598 1.00 95.62 131 SER A O 1
ATOM 1041 N N . ALA A 1 132 ? -6.604 6.603 16.626 1.00 93.56 132 ALA A N 1
ATOM 1042 C CA . ALA A 1 132 ? -5.874 7.858 16.782 1.00 93.56 132 ALA A CA 1
ATOM 1043 C C . ALA A 1 132 ? -5.929 8.711 15.509 1.00 93.56 132 ALA A C 1
ATOM 1045 O O . ALA A 1 132 ? -6.157 9.918 15.598 1.00 93.56 132 ALA A O 1
ATOM 1046 N N . LEU A 1 133 ? -5.805 8.079 14.342 1.00 94.19 133 LEU A N 1
ATOM 1047 C CA . LEU A 1 133 ? -5.920 8.713 13.036 1.00 94.19 133 LEU A CA 1
ATOM 1048 C C . LEU A 1 133 ? -7.292 9.364 12.840 1.00 94.19 133 LEU A C 1
ATOM 1050 O O . LEU A 1 133 ? -7.356 10.524 12.448 1.00 94.19 133 LEU A O 1
ATOM 1054 N N . MET A 1 134 ? -8.381 8.665 13.174 1.00 95.00 134 MET A N 1
ATOM 1055 C CA . MET A 1 134 ? -9.739 9.207 13.043 1.00 95.00 134 MET A CA 1
ATOM 1056 C C . MET A 1 134 ? -9.971 10.413 13.964 1.00 95.00 134 MET A C 1
ATOM 1058 O O . MET A 1 134 ? -10.547 11.406 13.527 1.00 95.00 134 MET A O 1
ATOM 1062 N N . ARG A 1 135 ? -9.443 10.389 15.199 1.00 94.50 135 ARG A N 1
ATOM 1063 C CA . ARG A 1 135 ? -9.474 11.562 16.097 1.00 94.50 135 ARG A CA 1
ATOM 1064 C C . ARG A 1 135 ? -8.651 12.731 15.558 1.00 94.50 135 ARG A C 1
ATOM 1066 O O . ARG A 1 135 ? -9.069 13.879 15.667 1.00 94.50 135 ARG A O 1
ATOM 1073 N N . ALA A 1 136 ? -7.481 12.457 14.981 1.00 93.06 136 ALA A N 1
ATOM 1074 C CA . ALA A 1 136 ? -6.655 13.492 14.365 1.00 93.06 136 ALA A CA 1
ATOM 1075 C C . ALA A 1 136 ? -7.345 14.098 13.130 1.00 93.06 136 ALA A C 1
ATOM 1077 O O . ALA A 1 136 ? -7.333 15.315 12.959 1.00 93.06 136 ALA A O 1
ATOM 1078 N N . ALA A 1 137 ? -7.998 13.270 12.311 1.00 93.69 137 ALA A N 1
ATOM 1079 C CA . ALA A 1 137 ? -8.785 13.711 11.164 1.00 93.69 137 ALA A CA 1
ATOM 1080 C C . ALA A 1 137 ? -9.985 14.573 11.578 1.00 93.69 137 ALA A C 1
ATOM 1082 O O . ALA A 1 137 ? -10.276 15.573 10.922 1.00 93.69 137 ALA A O 1
ATOM 1083 N N . GLU A 1 138 ? -10.651 14.228 12.683 1.00 95.44 138 GLU A N 1
ATOM 1084 C CA . GLU A 1 138 ? -11.725 15.033 13.272 1.00 95.44 138 GLU A CA 1
ATOM 1085 C C . GLU A 1 138 ? -11.207 16.396 13.737 1.00 95.44 138 GLU A C 1
ATOM 1087 O O . GLU A 1 138 ? -11.726 17.428 13.317 1.00 95.44 138 GLU A O 1
ATOM 1092 N N . ALA A 1 139 ? -10.123 16.411 14.519 1.00 93.31 139 ALA A N 1
ATOM 1093 C CA . ALA A 1 139 ? -9.499 17.641 15.006 1.00 93.31 139 ALA A CA 1
ATOM 1094 C C . ALA A 1 139 ? -8.994 18.548 13.869 1.00 93.31 139 ALA A C 1
ATOM 1096 O O . ALA A 1 139 ? -8.989 19.771 14.000 1.00 93.31 139 ALA A O 1
ATOM 1097 N N . CYS A 1 140 ? -8.582 17.955 12.747 1.00 91.44 140 CYS A N 1
ATOM 1098 C CA . CYS A 1 140 ? -8.156 18.669 11.547 1.00 91.44 140 CYS A CA 1
ATOM 1099 C C . CYS A 1 140 ? -9.304 19.007 10.577 1.00 91.44 140 CYS A C 1
ATOM 1101 O O . CYS A 1 140 ? -9.048 19.642 9.557 1.00 91.44 140 CYS A O 1
ATOM 1103 N N . GLY A 1 141 ? -10.543 18.592 10.861 1.00 94.62 141 GLY A N 1
ATOM 1104 C CA . GLY A 1 141 ? -11.723 18.934 10.063 1.00 94.62 141 GLY A CA 1
ATOM 1105 C C . GLY A 1 141 ? -11.891 18.161 8.751 1.00 94.62 141 GLY A C 1
ATOM 1106 O O . GLY A 1 141 ? -12.627 18.620 7.884 1.00 94.62 141 GLY A O 1
ATOM 1107 N N . PHE A 1 142 ? -11.242 17.003 8.584 1.00 95.12 142 PHE A N 1
ATOM 1108 C CA . PHE A 1 142 ? -11.342 16.192 7.359 1.00 95.12 142 PHE A CA 1
ATOM 1109 C C . PHE A 1 142 ? -11.868 14.764 7.581 1.00 95.12 142 PHE A C 1
ATOM 1111 O O . PHE A 1 142 ? -11.863 13.953 6.656 1.00 95.12 142 PHE A O 1
ATOM 1118 N N . LEU A 1 143 ? -12.375 14.448 8.779 1.00 96.44 143 LEU A N 1
ATOM 1119 C CA . LEU A 1 143 ? -13.013 13.154 9.062 1.00 96.44 143 LEU A CA 1
ATOM 1120 C C . LEU A 1 143 ? -14.137 12.818 8.063 1.00 96.44 143 LEU A C 1
ATOM 1122 O O . LEU A 1 143 ? -14.205 11.683 7.594 1.00 96.44 143 LEU A O 1
ATOM 1126 N N . GLY A 1 144 ? -14.968 13.802 7.697 1.00 97.44 144 GLY A N 1
ATOM 1127 C CA . GLY A 1 144 ? -16.060 13.617 6.733 1.00 97.44 144 GLY A CA 1
ATOM 1128 C C . GLY A 1 144 ? -15.567 13.120 5.372 1.00 97.44 144 GLY A C 1
ATOM 1129 O O . GLY A 1 144 ? -16.097 12.145 4.854 1.00 97.44 144 GLY A O 1
ATOM 1130 N N . MET A 1 145 ? -14.466 13.683 4.862 1.00 96.50 145 MET A N 1
ATOM 1131 C CA . MET A 1 145 ? -13.836 13.221 3.620 1.00 96.50 145 MET A CA 1
ATOM 1132 C C . MET A 1 145 ? -13.401 11.752 3.715 1.00 96.50 145 MET A C 1
ATOM 1134 O O . MET A 1 145 ? -13.572 11.007 2.752 1.00 96.50 145 MET A O 1
ATOM 1138 N N . LEU A 1 146 ? -12.853 11.304 4.851 1.00 96.81 146 LEU A N 1
ATOM 1139 C CA . LEU A 1 146 ? -12.478 9.894 5.011 1.00 96.81 146 LEU A CA 1
ATOM 1140 C C . LEU A 1 146 ? -13.713 8.981 4.985 1.00 96.81 146 LEU A C 1
ATOM 1142 O O . LEU A 1 146 ? -13.717 7.960 4.298 1.00 96.81 146 LEU A O 1
ATOM 1146 N N . GLN A 1 147 ? -14.774 9.374 5.692 1.00 97.06 147 GLN A N 1
ATOM 1147 C CA . GLN A 1 147 ? -16.022 8.612 5.779 1.00 97.06 147 GLN A CA 1
ATOM 1148 C C . GLN A 1 147 ? -16.756 8.538 4.433 1.00 97.06 147 GLN A C 1
ATOM 1150 O O . GLN A 1 147 ? -17.187 7.460 4.033 1.00 97.06 147 GLN A O 1
ATOM 1155 N N . GLU A 1 148 ? -16.843 9.652 3.703 1.00 97.44 148 GLU A N 1
ATOM 1156 C CA . GLU A 1 148 ? -17.441 9.723 2.361 1.00 97.44 148 GLU A CA 1
ATOM 1157 C C . GLU A 1 148 ? -16.718 8.824 1.351 1.00 97.44 148 GLU A C 1
ATOM 1159 O O . GLU A 1 148 ? -17.340 8.283 0.439 1.00 97.44 148 GLU A O 1
ATOM 1164 N N . ASN A 1 149 ? -15.411 8.619 1.538 1.00 97.38 149 ASN A N 1
ATOM 1165 C CA . ASN A 1 149 ? -14.597 7.726 0.716 1.00 97.38 149 ASN A CA 1
ATOM 1166 C C . ASN A 1 149 ? -14.573 6.273 1.224 1.00 97.38 149 ASN A C 1
ATOM 1168 O O . ASN A 1 149 ? -13.809 5.460 0.702 1.00 97.38 149 ASN A O 1
ATOM 1172 N N . GLY A 1 150 ? -15.397 5.928 2.222 1.00 96.62 150 GLY A N 1
ATOM 1173 C CA . GLY A 1 150 ? -15.513 4.565 2.743 1.00 96.62 150 GLY A CA 1
ATOM 1174 C C . GLY A 1 150 ? -14.262 4.075 3.475 1.00 96.62 150 GLY A C 1
ATOM 1175 O O . GLY A 1 150 ? -13.959 2.885 3.444 1.00 96.62 150 GLY A O 1
ATOM 1176 N N . ILE A 1 151 ? -13.500 4.980 4.095 1.00 97.62 151 ILE A N 1
ATOM 1177 C CA . ILE A 1 151 ? -12.290 4.621 4.837 1.00 97.62 151 ILE A CA 1
ATOM 1178 C C . ILE A 1 151 ? -12.683 4.143 6.237 1.00 97.62 151 ILE A C 1
ATOM 1180 O O . ILE A 1 151 ? -12.966 4.937 7.135 1.00 97.62 151 ILE A O 1
ATOM 1184 N N . ASP A 1 152 ? -12.679 2.824 6.411 1.00 97.81 152 ASP A N 1
ATOM 1185 C CA . ASP A 1 152 ? -12.896 2.129 7.676 1.00 97.81 152 ASP A CA 1
ATOM 1186 C C . ASP A 1 152 ? -11.633 1.379 8.147 1.00 97.81 152 ASP A C 1
ATOM 1188 O O . ASP A 1 152 ? -10.549 1.489 7.562 1.00 97.81 152 ASP A O 1
ATOM 1192 N N . PHE A 1 153 ? -11.763 0.636 9.250 1.00 97.88 153 PHE A N 1
ATOM 1193 C CA . PHE A 1 153 ? -10.648 -0.115 9.823 1.00 97.88 153 PHE A CA 1
ATOM 1194 C C . PHE A 1 153 ? -10.128 -1.203 8.878 1.00 97.88 153 PHE A C 1
ATOM 1196 O O . PHE A 1 153 ? -8.914 -1.372 8.781 1.00 97.88 153 PHE A O 1
ATOM 1203 N N . ASP A 1 154 ? -11.005 -1.922 8.175 1.00 97.56 154 ASP A N 1
ATOM 1204 C CA . ASP A 1 154 ? -10.599 -3.026 7.302 1.00 97.56 154 ASP A CA 1
ATOM 1205 C C . ASP A 1 154 ? -9.867 -2.493 6.064 1.00 97.56 154 ASP A C 1
ATOM 1207 O O . ASP A 1 154 ? -8.825 -3.027 5.672 1.00 97.56 154 ASP A O 1
ATOM 1211 N N . ALA A 1 155 ? -10.340 -1.377 5.500 1.00 97.88 155 ALA A N 1
ATOM 1212 C CA . ALA A 1 155 ? -9.660 -0.654 4.434 1.00 97.88 155 ALA A CA 1
ATOM 1213 C C . ALA A 1 155 ? -8.276 -0.160 4.884 1.00 97.88 155 ALA A C 1
ATOM 1215 O O . ALA A 1 155 ? -7.275 -0.382 4.194 1.00 97.88 155 ALA A O 1
ATOM 1216 N N . TYR A 1 156 ? -8.189 0.462 6.063 1.00 97.81 156 TYR A N 1
ATOM 1217 C CA . TYR A 1 156 ? -6.920 0.919 6.630 1.00 97.81 156 TYR A CA 1
ATOM 1218 C C . TYR A 1 156 ? -5.957 -0.239 6.915 1.00 97.81 156 TYR A C 1
ATOM 1220 O O . TYR A 1 156 ? -4.780 -0.170 6.557 1.00 97.81 156 TYR A O 1
ATOM 1228 N N . PHE A 1 157 ? -6.448 -1.340 7.479 1.00 97.62 157 PHE A N 1
ATOM 1229 C CA . PHE A 1 157 ? -5.633 -2.512 7.766 1.00 97.62 157 PHE A CA 1
ATOM 1230 C C . PHE A 1 157 ? -5.128 -3.187 6.484 1.00 97.62 157 PHE A C 1
ATOM 1232 O O . PHE A 1 157 ? -3.954 -3.567 6.406 1.00 97.62 157 PHE A O 1
ATOM 1239 N N . TRP A 1 158 ? -5.957 -3.252 5.438 1.00 97.94 158 TRP A N 1
ATOM 1240 C CA . TRP A 1 158 ? -5.521 -3.651 4.099 1.00 97.94 158 TRP A CA 1
ATOM 1241 C C . TRP A 1 158 ? -4.410 -2.732 3.574 1.00 97.94 158 TRP A C 1
ATOM 1243 O O . TRP A 1 158 ? -3.381 -3.226 3.112 1.00 97.94 158 TRP A O 1
ATOM 1253 N N . ALA A 1 159 ? -4.563 -1.410 3.688 1.00 97.94 159 ALA A N 1
ATOM 1254 C CA . ALA A 1 159 ? -3.564 -0.460 3.201 1.00 97.94 159 ALA A CA 1
ATOM 1255 C C . ALA A 1 159 ? -2.231 -0.595 3.956 1.00 97.94 159 ALA A C 1
ATOM 1257 O O . ALA A 1 159 ? -1.178 -0.642 3.326 1.00 97.94 159 ALA A O 1
ATOM 1258 N N . LYS A 1 160 ? -2.251 -0.759 5.285 1.00 96.69 160 LYS A N 1
ATOM 1259 C CA . LYS A 1 160 ? -1.037 -1.053 6.072 1.00 96.69 160 LYS A CA 1
ATOM 1260 C C . LYS A 1 160 ? -0.373 -2.355 5.626 1.00 96.69 160 LYS A C 1
ATOM 1262 O O . LYS A 1 160 ? 0.844 -2.402 5.484 1.00 96.69 160 LYS A O 1
ATOM 1267 N N . SER A 1 161 ? -1.167 -3.376 5.317 1.00 97.25 161 SER A N 1
ATOM 1268 C CA . SER A 1 161 ? -0.671 -4.667 4.823 1.00 97.25 161 SER A CA 1
ATOM 1269 C C . SER A 1 161 ? -0.011 -4.557 3.445 1.00 97.25 161 SER A C 1
ATOM 1271 O O . SER A 1 161 ? 1.028 -5.178 3.213 1.00 97.25 161 SER A O 1
ATOM 1273 N N . VAL A 1 162 ? -0.547 -3.712 2.552 1.00 97.12 162 VAL A N 1
ATOM 1274 C CA . VAL A 1 162 ? 0.133 -3.337 1.300 1.00 97.12 162 VAL A CA 1
ATOM 1275 C C . VAL A 1 162 ? 1.499 -2.742 1.623 1.00 97.12 162 VAL A C 1
ATOM 1277 O O . VAL A 1 162 ? 2.502 -3.229 1.113 1.00 97.12 162 VAL A O 1
ATOM 1280 N N . LEU A 1 163 ? 1.559 -1.728 2.489 1.00 95.69 163 LEU A N 1
ATOM 1281 C CA . LEU A 1 163 ? 2.817 -1.041 2.786 1.00 95.69 163 LEU A CA 1
ATOM 1282 C C . LEU A 1 163 ? 3.863 -1.983 3.398 1.00 95.69 163 LEU A C 1
ATOM 1284 O O . LEU A 1 163 ? 5.000 -1.991 2.942 1.00 95.69 163 LEU A O 1
ATOM 1288 N N . TRP A 1 164 ? 3.492 -2.823 4.364 1.00 94.06 164 TRP A N 1
ATOM 1289 C CA . TRP A 1 164 ? 4.436 -3.741 5.012 1.00 94.06 164 TRP A CA 1
ATOM 1290 C C . TRP A 1 164 ? 4.984 -4.826 4.087 1.00 94.06 164 TRP A C 1
ATOM 1292 O O . TRP A 1 164 ? 6.114 -5.267 4.271 1.00 94.06 164 TRP A O 1
ATOM 1302 N N . SER A 1 165 ? 4.193 -5.270 3.111 1.00 92.94 165 SER A N 1
ATOM 1303 C CA . SER A 1 165 ? 4.592 -6.355 2.208 1.00 92.94 165 SER A CA 1
ATOM 1304 C C . SER A 1 165 ? 5.269 -5.875 0.924 1.00 92.94 165 SER A C 1
ATOM 1306 O O . SER A 1 165 ? 5.951 -6.667 0.277 1.00 92.94 165 SER A O 1
ATOM 1308 N N . ARG A 1 166 ? 5.060 -4.613 0.523 1.00 94.25 166 ARG A N 1
ATOM 1309 C CA . ARG A 1 166 ? 5.414 -4.121 -0.823 1.00 94.25 166 ARG A CA 1
ATOM 1310 C C . ARG A 1 166 ? 6.254 -2.857 -0.856 1.00 94.25 166 ARG A C 1
ATOM 1312 O O . ARG A 1 166 ? 6.811 -2.543 -1.909 1.00 94.25 166 ARG A O 1
ATOM 1319 N N . CYS A 1 167 ? 6.337 -2.112 0.242 1.00 93.88 167 CYS A N 1
ATOM 1320 C CA . CYS A 1 167 ? 7.243 -0.975 0.287 1.00 93.88 167 CYS A CA 1
ATOM 1321 C C . CYS A 1 167 ? 8.696 -1.426 0.403 1.00 93.88 167 CYS A C 1
ATOM 1323 O O . CYS A 1 167 ? 9.019 -2.476 0.953 1.00 93.88 167 CYS A O 1
ATOM 1325 N N . VAL A 1 168 ? 9.577 -0.561 -0.077 1.00 90.31 168 VAL A N 1
ATOM 1326 C CA . VAL A 1 168 ? 11.022 -0.685 0.060 1.00 90.31 168 VAL A CA 1
ATOM 1327 C C . VAL A 1 168 ? 11.582 0.642 0.556 1.00 90.31 168 VAL A C 1
ATOM 1329 O O . VAL A 1 168 ? 11.090 1.712 0.188 1.00 90.31 168 VAL A O 1
ATOM 1332 N N . ASP A 1 169 ? 12.609 0.562 1.396 1.00 88.81 169 ASP A N 1
ATOM 1333 C CA . ASP A 1 169 ? 13.342 1.726 1.872 1.00 88.81 169 ASP A CA 1
ATOM 1334 C C . ASP A 1 169 ? 14.595 1.922 1.024 1.00 88.81 169 ASP A C 1
ATOM 1336 O O . ASP A 1 169 ? 15.428 1.025 0.885 1.00 88.81 169 ASP A O 1
ATOM 1340 N N . PHE A 1 170 ? 14.736 3.114 0.460 1.00 84.12 170 PHE A N 1
ATOM 1341 C CA . PHE A 1 170 ? 15.929 3.520 -0.270 1.00 84.12 170 PHE A CA 1
ATOM 1342 C C . PHE A 1 170 ? 16.741 4.498 0.569 1.00 84.12 170 PHE A C 1
ATOM 1344 O O . PHE A 1 170 ? 16.174 5.387 1.204 1.00 84.12 170 PHE A O 1
ATOM 1351 N N . SER A 1 171 ? 18.068 4.368 0.554 1.00 83.88 171 SER A N 1
ATOM 1352 C CA . SER A 1 171 ? 18.932 5.406 1.119 1.00 83.88 171 SER A CA 1
ATOM 1353 C C . SER A 1 171 ? 18.859 6.678 0.275 1.00 83.88 171 SER A C 1
ATOM 1355 O O . SER A 1 171 ? 18.691 6.628 -0.950 1.00 83.88 171 SER A O 1
ATOM 1357 N N . ARG A 1 172 ? 19.017 7.833 0.926 1.00 79.62 172 ARG A N 1
ATOM 1358 C CA . ARG A 1 172 ? 19.067 9.128 0.238 1.00 79.62 172 ARG A CA 1
ATOM 1359 C C . ARG A 1 172 ? 20.143 9.183 -0.836 1.00 79.62 172 ARG A C 1
ATOM 1361 O O . ARG A 1 172 ? 19.861 9.617 -1.951 1.00 79.62 172 ARG A O 1
ATOM 1368 N N . ASP A 1 173 ? 21.343 8.710 -0.513 1.00 79.00 173 ASP A N 1
ATOM 1369 C CA . ASP A 1 173 ? 22.487 8.751 -1.424 1.00 79.00 173 ASP A CA 1
ATOM 1370 C C . ASP A 1 173 ? 22.167 8.060 -2.745 1.00 79.00 173 ASP A C 1
ATOM 1372 O O . ASP A 1 173 ? 22.421 8.620 -3.809 1.00 79.00 173 ASP A O 1
ATOM 1376 N N . LEU A 1 174 ? 21.535 6.887 -2.697 1.00 76.81 174 LEU A N 1
ATOM 1377 C CA . LEU A 1 174 ? 21.151 6.159 -3.899 1.00 76.81 174 LEU A CA 1
ATOM 1378 C C . LEU A 1 174 ? 20.216 6.979 -4.797 1.00 76.81 174 LEU A C 1
ATOM 1380 O O . LEU A 1 174 ? 20.392 7.013 -6.014 1.00 76.81 174 LEU A O 1
ATOM 1384 N N . LEU A 1 175 ? 19.214 7.626 -4.206 1.00 77.19 175 LEU A N 1
ATOM 1385 C CA . LEU A 1 175 ? 18.224 8.376 -4.969 1.00 77.19 175 LEU A CA 1
ATOM 1386 C C . LEU A 1 175 ? 18.788 9.699 -5.514 1.00 77.19 175 LEU A C 1
ATOM 1388 O O . LEU A 1 175 ? 18.411 10.108 -6.612 1.00 77.19 175 LEU A O 1
ATOM 1392 N N . ILE A 1 176 ? 19.736 10.327 -4.811 1.00 77.81 176 ILE A N 1
ATOM 1393 C CA . ILE A 1 176 ? 20.472 11.496 -5.320 1.00 77.81 176 ILE A CA 1
ATOM 1394 C C . ILE A 1 176 ? 21.333 11.120 -6.525 1.00 77.81 176 ILE A C 1
ATOM 1396 O O . ILE A 1 176 ? 21.313 11.838 -7.521 1.00 77.81 176 ILE A O 1
ATOM 1400 N N . HIS A 1 177 ? 22.043 9.987 -6.478 1.00 74.00 177 HIS A N 1
ATOM 1401 C CA . HIS A 1 177 ? 22.814 9.506 -7.633 1.00 74.00 177 HIS A CA 1
ATOM 1402 C C . HIS A 1 177 ? 21.913 9.210 -8.842 1.00 74.00 177 HIS A C 1
ATOM 1404 O O . HIS A 1 177 ? 22.350 9.336 -9.981 1.00 74.00 177 HIS A O 1
ATOM 1410 N N . ALA A 1 178 ? 20.640 8.881 -8.610 1.00 67.88 178 ALA A N 1
ATOM 1411 C CA . ALA A 1 178 ? 19.630 8.745 -9.657 1.00 67.88 178 ALA A CA 1
ATOM 1412 C C . ALA A 1 178 ? 19.054 10.094 -10.156 1.00 67.88 178 ALA A C 1
ATOM 1414 O O . ALA A 1 178 ? 18.115 10.096 -10.953 1.00 67.88 178 ALA A O 1
ATOM 1415 N N . GLY A 1 179 ? 19.587 11.234 -9.697 1.00 68.06 179 GLY A N 1
ATOM 1416 C CA . GLY A 1 179 ? 19.200 12.578 -10.136 1.00 68.06 179 GLY A CA 1
ATOM 1417 C C . GLY A 1 179 ? 17.890 13.097 -9.537 1.00 68.06 179 GLY A C 1
ATOM 1418 O O . GLY A 1 179 ? 17.279 14.002 -10.105 1.00 68.06 179 GLY A O 1
ATOM 1419 N N . LEU A 1 180 ? 17.423 12.528 -8.419 1.00 68.50 180 LEU A N 1
ATOM 1420 C CA . LEU A 1 180 ? 16.147 12.909 -7.812 1.00 68.50 180 LEU A CA 1
ATOM 1421 C C . LEU A 1 180 ? 16.327 14.029 -6.771 1.00 68.50 180 LEU A C 1
ATOM 1423 O O . LEU A 1 180 ? 17.093 13.858 -5.819 1.00 68.50 180 LEU A O 1
ATOM 1427 N N . PRO A 1 181 ? 15.603 15.160 -6.893 1.00 63.72 181 PRO A N 1
ATOM 1428 C CA . PRO A 1 181 ? 15.633 16.223 -5.898 1.00 63.72 181 PRO A CA 1
ATOM 1429 C C . PRO A 1 181 ? 14.775 15.810 -4.701 1.00 63.72 181 PRO A C 1
ATOM 1431 O O . PRO A 1 181 ? 13.555 15.975 -4.704 1.00 63.72 181 PRO A O 1
ATOM 1434 N N . LEU A 1 182 ? 15.409 15.234 -3.683 1.00 67.62 182 LEU A N 1
ATOM 1435 C CA . LEU A 1 182 ? 14.717 14.811 -2.471 1.00 67.62 182 LEU A CA 1
ATOM 1436 C C . LEU A 1 182 ? 14.954 15.796 -1.318 1.00 67.62 182 LEU A C 1
ATOM 1438 O O . LEU A 1 182 ? 16.069 16.311 -1.189 1.00 67.62 182 LEU A O 1
ATOM 1442 N N . PRO A 1 183 ? 13.933 16.048 -0.469 1.00 65.00 183 PRO A N 1
ATOM 1443 C CA . PRO A 1 183 ? 14.098 16.813 0.774 1.00 65.00 183 PRO A CA 1
ATOM 1444 C C . PRO A 1 183 ? 15.144 16.157 1.690 1.00 65.00 183 PRO A C 1
ATOM 1446 O O . PRO A 1 183 ? 15.605 15.070 1.389 1.00 65.00 183 PRO A O 1
ATOM 1449 N N . GLU A 1 184 ? 15.566 16.759 2.799 1.00 65.31 184 GLU A N 1
ATOM 1450 C CA . GLU A 1 184 ? 16.479 16.065 3.730 1.00 65.31 184 GLU A CA 1
ATOM 1451 C C . GLU A 1 184 ? 15.821 14.827 4.374 1.00 65.31 184 GLU A C 1
ATOM 1453 O O . GLU A 1 184 ? 14.622 14.821 4.648 1.00 65.31 184 GLU A O 1
ATOM 1458 N N . GLY A 1 185 ? 16.606 13.766 4.584 1.00 65.75 185 GLY A N 1
ATOM 1459 C CA . GLY A 1 185 ? 16.172 12.494 5.174 1.00 65.75 185 GLY A CA 1
ATOM 1460 C C . GLY A 1 185 ? 17.234 11.401 5.006 1.00 65.75 185 GLY A C 1
ATOM 1461 O O . GLY A 1 185 ? 18.036 11.466 4.083 1.00 65.75 185 GLY A O 1
ATOM 1462 N N . GLU A 1 186 ? 17.282 10.400 5.884 1.00 69.38 186 GLU A N 1
ATOM 1463 C CA . GLU A 1 186 ? 18.246 9.289 5.745 1.00 69.38 186 GLU A CA 1
ATOM 1464 C C . GLU A 1 186 ? 17.732 8.208 4.781 1.00 69.38 186 GLU A C 1
ATOM 1466 O O . GLU A 1 186 ? 18.476 7.686 3.943 1.00 69.38 186 GLU A O 1
ATOM 1471 N N .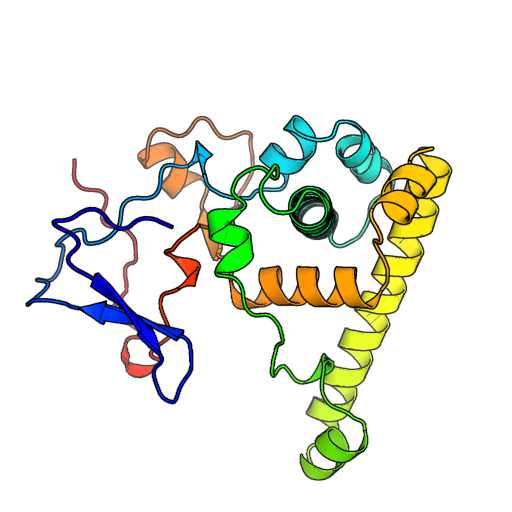 HIS A 1 187 ? 16.426 7.930 4.849 1.00 77.12 187 HIS A N 1
ATOM 1472 C CA . HIS A 1 187 ? 15.753 6.896 4.072 1.00 77.12 187 HIS A CA 1
ATOM 1473 C C . HIS A 1 187 ? 14.401 7.371 3.535 1.00 77.12 187 HIS A C 1
ATOM 1475 O O . HIS A 1 187 ? 13.703 8.154 4.178 1.00 77.12 187 HIS A O 1
ATOM 1481 N N . TYR A 1 188 ? 14.013 6.846 2.372 1.00 82.69 188 TYR A N 1
ATOM 1482 C CA . TYR A 1 188 ? 12.707 7.079 1.759 1.00 82.69 188 TYR A CA 1
ATOM 1483 C C . TYR A 1 188 ? 12.001 5.754 1.545 1.00 82.69 188 TYR A C 1
ATOM 1485 O O . TYR A 1 188 ? 12.456 4.920 0.759 1.00 82.69 188 TYR A O 1
ATOM 1493 N N . ARG A 1 189 ? 10.856 5.603 2.209 1.00 89.50 189 ARG A N 1
ATOM 1494 C CA . ARG A 1 189 ? 9.939 4.491 1.994 1.00 89.50 189 ARG A CA 1
ATOM 1495 C C . ARG A 1 189 ? 9.092 4.750 0.755 1.00 89.50 189 ARG A C 1
ATOM 1497 O O . ARG A 1 189 ? 8.383 5.755 0.689 1.00 89.50 189 ARG A O 1
ATOM 1504 N N . LEU A 1 190 ? 9.151 3.843 -0.216 1.00 92.44 190 LEU A N 1
ATOM 1505 C CA . LEU A 1 190 ? 8.397 3.935 -1.465 1.00 92.44 190 LEU A CA 1
ATOM 1506 C C . LEU A 1 190 ? 7.640 2.639 -1.737 1.00 92.44 190 LEU A C 1
ATOM 1508 O O . LEU A 1 190 ? 8.193 1.550 -1.602 1.00 92.44 190 LEU A O 1
ATOM 1512 N N . LEU A 1 191 ? 6.412 2.770 -2.232 1.00 95.75 191 LEU A N 1
ATOM 1513 C CA . LEU A 1 191 ? 5.751 1.698 -2.974 1.00 95.75 191 LEU A CA 1
ATOM 1514 C C . LEU A 1 191 ? 5.968 1.972 -4.463 1.00 95.75 191 LEU A C 1
ATOM 1516 O O . LEU A 1 191 ? 5.574 3.023 -4.977 1.00 95.75 191 LEU A O 1
ATOM 1520 N N . VAL A 1 192 ? 6.643 1.052 -5.146 1.00 94.00 192 VAL A N 1
ATOM 1521 C CA . VAL A 1 192 ? 7.161 1.263 -6.503 1.00 94.00 192 VAL A CA 1
ATOM 1522 C C . VAL A 1 192 ? 6.404 0.362 -7.479 1.00 94.00 192 VAL A C 1
ATOM 1524 O O . VAL A 1 192 ? 6.645 -0.846 -7.472 1.00 94.00 192 VAL A O 1
ATOM 1527 N N . PRO A 1 193 ? 5.527 0.920 -8.338 1.00 93.06 193 PRO A N 1
ATOM 1528 C CA . PRO A 1 193 ? 4.714 0.118 -9.240 1.00 93.06 193 PRO A CA 1
ATOM 1529 C C . PRO A 1 193 ? 5.528 -0.839 -10.097 1.00 93.06 193 PRO A C 1
ATOM 1531 O O . PRO A 1 193 ? 6.414 -0.425 -10.845 1.00 93.06 193 PRO A O 1
ATOM 1534 N N . GLY A 1 194 ? 5.204 -2.122 -10.000 1.00 89.94 194 GLY A N 1
ATOM 1535 C CA . GLY A 1 194 ? 5.855 -3.180 -10.758 1.00 89.94 194 GLY A CA 1
ATOM 1536 C C . GLY A 1 194 ? 7.079 -3.750 -10.072 1.00 89.94 194 GLY A C 1
ATOM 1537 O O . GLY A 1 194 ? 7.229 -4.964 -10.065 1.00 89.94 194 GLY A O 1
ATOM 1538 N N . PHE A 1 195 ? 7.913 -2.936 -9.427 1.00 90.56 195 PHE A N 1
ATOM 1539 C CA . PHE A 1 195 ? 9.005 -3.474 -8.609 1.00 90.56 195 PHE A CA 1
ATOM 1540 C C . PHE A 1 195 ? 8.454 -4.350 -7.474 1.00 90.56 195 PHE A C 1
ATOM 1542 O O . PHE A 1 195 ? 8.973 -5.431 -7.214 1.00 90.56 195 PHE A O 1
ATOM 1549 N N . ASP A 1 196 ? 7.333 -3.936 -6.888 1.00 91.94 196 ASP A N 1
ATOM 1550 C CA . ASP A 1 196 ? 6.592 -4.675 -5.868 1.00 91.94 196 ASP A CA 1
ATOM 1551 C C . ASP A 1 196 ? 5.892 -5.957 -6.378 1.00 91.94 196 ASP A C 1
ATOM 1553 O O . ASP A 1 196 ? 5.279 -6.692 -5.602 1.00 91.94 196 ASP A O 1
ATOM 1557 N N . MET A 1 197 ? 5.955 -6.241 -7.683 1.00 91.31 197 MET A N 1
ATOM 1558 C CA . MET A 1 197 ? 5.479 -7.488 -8.295 1.00 91.31 197 MET A CA 1
ATOM 1559 C C . MET A 1 197 ? 6.557 -8.585 -8.275 1.00 91.31 197 MET A C 1
ATOM 1561 O O . MET A 1 197 ? 6.268 -9.748 -8.546 1.00 91.31 197 MET A O 1
ATOM 1565 N N . ALA A 1 198 ? 7.819 -8.248 -8.000 1.00 89.88 198 ALA A N 1
ATOM 1566 C CA . ALA A 1 198 ? 8.883 -9.241 -7.925 1.00 89.88 198 ALA A CA 1
ATOM 1567 C C . ALA A 1 198 ? 8.783 -10.049 -6.618 1.00 89.88 198 ALA A C 1
ATOM 1569 O O . ALA A 1 198 ? 8.823 -9.490 -5.525 1.00 89.88 198 ALA A O 1
ATOM 1570 N N . ASN A 1 199 ? 8.691 -11.376 -6.733 1.00 89.06 199 ASN A N 1
ATOM 1571 C CA . ASN A 1 199 ? 8.687 -12.271 -5.576 1.00 89.06 199 ASN A CA 1
ATOM 1572 C C . ASN A 1 199 ? 10.093 -12.404 -4.969 1.00 89.06 199 ASN A C 1
ATOM 1574 O O . ASN A 1 199 ? 11.101 -12.348 -5.677 1.00 89.06 199 ASN A O 1
ATOM 1578 N N . HIS A 1 200 ? 10.155 -12.631 -3.656 1.00 85.56 200 HIS A N 1
ATOM 1579 C CA . HIS A 1 200 ? 11.404 -12.878 -2.939 1.00 85.56 200 HIS A CA 1
ATOM 1580 C C . HIS A 1 200 ? 11.906 -14.320 -3.145 1.00 85.56 200 HIS A C 1
ATOM 1582 O O . HIS A 1 200 ? 11.123 -15.266 -3.083 1.00 85.56 200 HIS A O 1
ATOM 1588 N N . ASP A 1 201 ? 13.220 -14.492 -3.323 1.00 83.12 201 ASP A N 1
ATOM 1589 C CA . ASP A 1 201 ? 13.895 -15.795 -3.279 1.00 83.12 201 ASP A CA 1
ATOM 1590 C C . ASP A 1 201 ? 15.020 -15.753 -2.229 1.00 83.12 201 ASP A C 1
ATOM 1592 O O . ASP A 1 201 ? 16.039 -15.084 -2.451 1.00 83.12 201 ASP A O 1
ATOM 1596 N N . PRO A 1 202 ? 14.883 -16.469 -1.098 1.00 78.06 202 PRO A N 1
ATOM 1597 C CA . PRO A 1 202 ? 15.860 -16.418 -0.012 1.00 78.06 202 PRO A CA 1
ATOM 1598 C C . PRO A 1 202 ? 17.220 -17.001 -0.414 1.00 78.06 202 PRO A C 1
ATOM 1600 O O . PRO A 1 202 ? 18.233 -16.688 0.206 1.00 78.06 202 PRO A O 1
ATOM 1603 N N . ARG A 1 203 ? 17.286 -17.804 -1.484 1.00 80.00 203 ARG A N 1
ATOM 1604 C CA . ARG A 1 203 ? 18.544 -18.378 -1.993 1.00 80.00 203 ARG A CA 1
ATOM 1605 C C . ARG A 1 203 ? 19.420 -17.340 -2.691 1.00 80.00 203 ARG A C 1
ATOM 1607 O O . ARG A 1 203 ? 20.597 -17.593 -2.923 1.00 80.00 203 ARG A O 1
ATOM 1614 N N . LEU A 1 204 ? 18.851 -16.187 -3.044 1.00 69.94 204 LEU A N 1
ATOM 1615 C CA . LEU A 1 204 ? 19.570 -15.083 -3.679 1.00 69.94 204 LEU A CA 1
ATOM 1616 C C . LEU A 1 204 ? 20.148 -14.088 -2.657 1.00 69.94 204 LEU A C 1
ATOM 1618 O O . LEU A 1 204 ? 20.878 -13.167 -3.050 1.00 69.94 204 LEU A O 1
ATOM 1622 N N . ALA A 1 205 ? 19.881 -14.286 -1.357 1.00 49.78 205 ALA A N 1
ATOM 1623 C CA . ALA A 1 205 ? 20.462 -13.500 -0.274 1.00 49.78 205 ALA A CA 1
ATOM 1624 C C . ALA A 1 205 ? 21.999 -13.616 -0.300 1.00 49.78 205 ALA A C 1
ATOM 1626 O O . ALA A 1 205 ? 22.561 -14.697 -0.155 1.00 49.78 205 ALA A O 1
ATOM 1627 N N . GLY A 1 206 ? 22.680 -12.491 -0.541 1.00 49.19 206 GLY A N 1
ATOM 1628 C CA . GLY A 1 206 ? 24.144 -12.416 -0.670 1.00 49.19 206 GLY A CA 1
ATOM 1629 C C . GLY A 1 206 ? 24.672 -12.116 -2.079 1.00 49.19 206 GLY A C 1
ATOM 1630 O O . GLY A 1 206 ? 25.861 -11.847 -2.229 1.00 49.19 206 GLY A O 1
ATOM 1631 N N . THR A 1 207 ? 23.819 -12.087 -3.112 1.00 44.91 207 THR A N 1
ATOM 1632 C CA . THR A 1 207 ? 24.228 -11.700 -4.486 1.00 44.91 207 THR A CA 1
ATOM 1633 C C . THR A 1 207 ? 23.675 -10.349 -4.951 1.00 44.91 207 THR A C 1
ATOM 1635 O O . THR A 1 207 ? 24.162 -9.779 -5.930 1.00 44.91 207 THR A O 1
ATOM 1638 N N . GLY A 1 208 ? 22.702 -9.797 -4.223 1.00 40.50 208 GLY A N 1
ATOM 1639 C CA . GLY A 1 208 ? 22.099 -8.498 -4.495 1.00 40.50 208 GLY A CA 1
ATOM 1640 C C . GLY A 1 208 ? 22.860 -7.351 -3.838 1.00 40.50 208 GLY A C 1
ATOM 1641 O O . GLY A 1 208 ? 22.423 -6.821 -2.824 1.00 40.50 208 GLY A O 1
ATOM 1642 N N . ARG A 1 209 ? 23.951 -6.882 -4.456 1.00 38.53 209 ARG A N 1
ATOM 1643 C CA . ARG A 1 209 ? 24.138 -5.424 -4.487 1.00 38.53 209 ARG A CA 1
ATOM 1644 C C . ARG A 1 209 ? 23.035 -4.910 -5.404 1.00 38.53 209 ARG A C 1
ATOM 1646 O O . ARG A 1 209 ? 23.197 -4.914 -6.618 1.00 38.53 209 ARG A O 1
ATOM 1653 N N . THR A 1 210 ? 21.895 -4.530 -4.839 1.00 43.25 210 THR A N 1
ATOM 1654 C CA . THR A 1 210 ? 20.712 -4.056 -5.579 1.00 43.25 210 THR A CA 1
ATOM 1655 C C . THR A 1 210 ? 20.926 -2.693 -6.246 1.00 43.25 210 THR A C 1
ATOM 1657 O O . THR A 1 210 ? 19.970 -2.080 -6.709 1.00 43.25 210 THR A O 1
ATOM 1660 N N . HIS A 1 211 ? 22.166 -2.200 -6.318 1.00 41.69 211 HIS A N 1
ATOM 1661 C CA . HIS A 1 211 ? 22.504 -0.883 -6.834 1.00 41.69 211 HIS A CA 1
ATOM 1662 C C . HIS A 1 211 ? 23.771 -0.982 -7.687 1.00 41.69 211 HIS A C 1
ATOM 1664 O O . HIS A 1 211 ? 24.896 -1.022 -7.193 1.00 41.69 211 HIS A O 1
ATOM 1670 N N . THR A 1 212 ? 23.588 -1.054 -8.998 1.00 30.38 212 THR A N 1
ATOM 1671 C CA . THR A 1 212 ? 24.591 -0.584 -9.952 1.00 30.38 212 THR A CA 1
ATOM 1672 C C . THR A 1 212 ? 23.847 0.364 -10.873 1.00 30.38 212 THR A C 1
ATOM 1674 O O . THR A 1 212 ? 23.039 -0.066 -11.693 1.00 30.38 212 THR A O 1
ATOM 1677 N N . ILE A 1 213 ? 24.039 1.659 -10.639 1.00 34.25 213 ILE A N 1
ATOM 1678 C CA . ILE A 1 213 ? 23.621 2.708 -11.562 1.00 34.25 213 ILE A CA 1
ATOM 1679 C C . ILE A 1 213 ? 24.682 2.698 -12.663 1.00 34.25 213 ILE A C 1
ATOM 1681 O O . ILE A 1 213 ? 25.872 2.788 -12.366 1.00 34.25 213 ILE A O 1
ATOM 1685 N N . LEU A 1 214 ? 24.256 2.464 -13.903 1.00 28.23 214 LEU A N 1
ATOM 1686 C CA . LEU A 1 214 ? 25.108 2.674 -15.070 1.00 28.23 214 LEU A CA 1
ATOM 1687 C C . LEU A 1 214 ? 25.238 4.187 -15.282 1.00 28.23 214 LEU A C 1
ATOM 1689 O O . LEU A 1 214 ? 24.226 4.884 -15.178 1.00 28.23 214 LEU A O 1
ATOM 1693 N N . GLU A 1 215 ? 26.471 4.639 -15.526 1.00 31.20 215 GLU A N 1
ATOM 1694 C CA . GLU A 1 215 ? 26.823 6.005 -15.952 1.00 31.20 215 GLU A CA 1
ATOM 1695 C C . GLU A 1 215 ? 26.051 6.453 -17.203 1.00 31.20 215 GLU A C 1
ATOM 1697 O O . GLU A 1 215 ? 25.760 5.592 -18.072 1.00 31.20 215 GLU A O 1
#

Secondary structure (DSSP, 8-state):
----TT-SEEEEEETTEEEEEESSPPPTT-------GGGSB-HHHHHHH-HHHHHGGGGT-TTHHHHHHHHHHHHHHHTGGGSTTHHHHTTS-SS---GGGS-HHHHHHT--HHHHHHHHHHHHHHHHHHHHHHHHHHHTT-HHHHHHTT--HHHHHHHHHHHHHHEEEEEHHHHHHTT--PPS-SEEEEE-TTGGGSPP-GGGTTT--------

Mean predicted aligned error: 6.53 Å

Organism: NCBI:txid2562237

Foldseek 3Di:
DDQDPPAQWDWDQDPVGIFTDGPDDDDVPRDRDDFDPVLKQWLVVLCVVDVLLVQQVVLPQVPSGLLSSLLLLLLLVLVQPVRRPNVLNVVFDPDDDDLLPDDPVVLVVVVDVVSSVVSVVVVVVLVVSVVSVLVSCVVSVNNVVCVVSVNDSVSSVSSSVCQVQAKDKDAPVQVVVVVDDDDDDGITIIRTRNVSRHDDDPVCPPVDPVDDDDD

InterPro domains:
  IPR046341 SET domain superfamily [SSF82199] (6-203)
  IPR050600 SETD3/SETD6 methyltransferase [PTHR13271] (17-201)

Sequence (215 aa):
MELGPDALVVVWDFPTGRGFRATSRINKGQIYLKVPFAKCWSAAKAREAYKELSSLQKHHLASGDEDVMALHLLLERSKMDAGWNAEHLKSLPRSFDMLPHWSEAELLELGEADLQNTARRLKAQVKGDFSALMRAAEACGFLGMLQENGIDFDAYFWAKSVLWSRCVDFSRDLLIHAGLPLPEGEHYRLLVPGFDMANHDPRLAGTGRTHTILE

pLDDT: mean 86.57, std 14.83, range [28.23, 98.19]